Protein AF-0000000086141047 (afdb_homodimer)

Organism: NCBI:txid717836

Secondary structure (DSSP, 8-state):
---------EEEEEEEE--TT--B-HHHIIIIIHHHHHHHHGGGT--EEEEEEPPTT-TT-EEEEEEEEES-HHHHHHHHHTT-HHHHHGGGGTBSS--EEEEEEEEEE-/---------EEEEEEEE--TT--B-HHHIIIIIHHHHHHHHGGGT--EEEEEEPPTT-TT-EEEEEEEEES-HHHHHHHHHTT-HHHHGGGGGTBSS--EEEEEEEEEE-

pLDDT: mean 93.36, std 12.44, range [25.92, 98.75]

Structure (mmCIF, N/CA/C/O backbone):
data_AF-0000000086141047-model_v1
#
loop_
_entity.id
_entity.type
_entity.pdbx_description
1 polymer 'EthD domain-containing protein'
#
loop_
_atom_site.group_PDB
_atom_site.id
_atom_site.type_symbol
_atom_site.label_atom_id
_atom_site.label_alt_id
_atom_site.label_comp_id
_atom_site.label_asym_id
_atom_site.label_entity_id
_atom_site.label_seq_id
_atom_site.pdbx_PDB_ins_code
_atom_site.Cartn_x
_atom_site.Cartn_y
_atom_site.Cartn_z
_atom_site.occupancy
_atom_site.B_iso_or_equiv
_atom_site.auth_seq_id
_atom_site.auth_comp_id
_atom_site.auth_asym_id
_atom_site.auth_atom_id
_atom_site.pdbx_PDB_model_num
ATOM 1 N N . MET A 1 1 ? -26.109 6.75 10.07 1 26.41 1 MET A N 1
ATOM 2 C CA . MET A 1 1 ? -25.984 6.441 8.648 1 26.41 1 MET A CA 1
ATOM 3 C C . MET A 1 1 ? -24.531 6.156 8.273 1 26.41 1 MET A C 1
ATOM 5 O O . MET A 1 1 ? -23.625 6.82 8.766 1 26.41 1 MET A O 1
ATOM 9 N N . ALA A 1 2 ? -24.188 4.949 8.047 1 34.84 2 ALA A N 1
ATOM 10 C CA . ALA A 1 2 ? -22.781 4.625 7.809 1 34.84 2 ALA A CA 1
ATOM 11 C C . ALA A 1 2 ? -22.125 5.652 6.887 1 34.84 2 ALA A C 1
ATOM 13 O O . ALA A 1 2 ? -22.688 6.004 5.848 1 34.84 2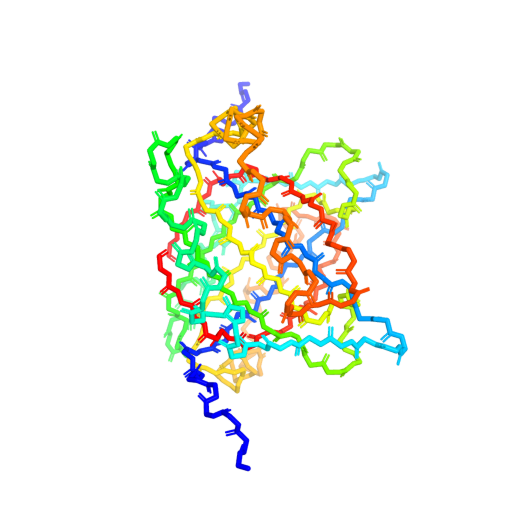 ALA A O 1
ATOM 14 N N . ALA A 1 3 ? -21.516 6.543 7.34 1 38.59 3 ALA A N 1
ATOM 15 C CA . ALA A 1 3 ? -20.891 7.492 6.426 1 38.59 3 ALA A CA 1
ATOM 16 C C . ALA A 1 3 ? -20.469 6.809 5.129 1 38.59 3 ALA A C 1
ATOM 18 O O . ALA A 1 3 ? -19.891 5.715 5.152 1 38.59 3 ALA A O 1
ATOM 19 N N . LYS A 1 4 ? -21.125 6.824 4.082 1 44.84 4 LYS A N 1
ATOM 20 C CA . LYS A 1 4 ? -20.984 6.188 2.773 1 44.84 4 LYS A CA 1
ATOM 21 C C . LYS A 1 4 ? -19.547 6.227 2.287 1 44.84 4 LYS A C 1
ATOM 23 O O . LYS A 1 4 ? -19.094 7.246 1.763 1 44.84 4 LYS A O 1
ATOM 28 N N . THR A 1 5 ? -18.703 5.684 3.109 1 54.56 5 THR A N 1
ATOM 29 C CA . THR A 1 5 ? -17.359 5.711 2.527 1 54.56 5 THR A CA 1
ATOM 30 C C . THR A 1 5 ? -17.344 5.02 1.168 1 54.56 5 THR A C 1
ATOM 32 O O . THR A 1 5 ? -17.953 3.963 0.998 1 54.56 5 THR A O 1
ATOM 35 N N . ASN A 1 6 ? -17.219 5.805 0.109 1 63.47 6 ASN A N 1
ATOM 36 C CA . ASN A 1 6 ? -17.188 5.367 -1.283 1 63.47 6 ASN A CA 1
ATOM 37 C C . ASN A 1 6 ? -16.156 4.262 -1.492 1 63.47 6 ASN A C 1
ATOM 39 O O . ASN A 1 6 ? -15.039 4.34 -0.974 1 63.47 6 ASN A O 1
ATOM 43 N N . ASN A 1 7 ? -16.594 3.064 -1.379 1 77.94 7 ASN A N 1
ATOM 44 C CA . ASN A 1 7 ? -15.773 1.93 -1.767 1 77.94 7 ASN A CA 1
ATOM 45 C C . ASN A 1 7 ? -15.32 2.035 -3.223 1 77.94 7 ASN A C 1
ATOM 47 O O . ASN A 1 7 ? -16.125 1.873 -4.137 1 77.94 7 ASN A O 1
ATOM 51 N N . LEU A 1 8 ? -14.055 2.412 -3.379 1 92.62 8 LEU A N 1
ATOM 52 C CA . LEU A 1 8 ? -13.5 2.621 -4.715 1 92.62 8 LEU A CA 1
ATOM 53 C C . LEU A 1 8 ? -12.789 1.367 -5.211 1 92.62 8 LEU A C 1
ATOM 55 O O . LEU A 1 8 ? -12.117 1.4 -6.242 1 92.62 8 LEU A O 1
ATOM 59 N N . GLY A 1 9 ? -12.945 0.281 -4.414 1 97.5 9 GLY A N 1
ATOM 60 C CA . GLY A 1 9 ? -12.273 -0.961 -4.762 1 97.5 9 GLY A CA 1
ATOM 61 C C . GLY A 1 9 ? -11.562 -1.601 -3.584 1 97.5 9 GLY A C 1
ATOM 62 O O . GLY A 1 9 ? -11.891 -1.328 -2.428 1 97.5 9 GLY A O 1
ATOM 63 N N . ALA A 1 10 ? -10.734 -2.564 -3.963 1 97.88 10 ALA A N 1
ATOM 64 C CA . ALA A 1 10 ? -9.977 -3.281 -2.943 1 97.88 10 ALA A CA 1
ATOM 65 C C . ALA A 1 10 ? -8.508 -3.408 -3.34 1 97.88 10 ALA A C 1
ATOM 67 O O . ALA A 1 10 ? -8.195 -3.65 -4.508 1 97.88 10 ALA A O 1
ATOM 68 N N . TYR A 1 11 ? -7.727 -3.156 -2.396 1 98.56 11 TYR A N 1
ATOM 69 C CA . TYR A 1 11 ? -6.328 -3.541 -2.553 1 98.56 11 TYR A CA 1
ATOM 70 C C . TYR A 1 11 ? -6.07 -4.922 -1.957 1 98.56 11 TYR A C 1
ATOM 72 O O . TYR A 1 11 ? -6.543 -5.227 -0.86 1 98.56 11 TYR A O 1
ATOM 80 N N . VAL A 1 12 ? -5.359 -5.699 -2.699 1 97.94 12 VAL A N 1
ATOM 81 C CA . VAL A 1 12 ? -4.758 -6.93 -2.191 1 97.94 12 VAL A CA 1
ATOM 82 C C . VAL A 1 12 ? -3.246 -6.758 -2.076 1 97.94 12 VAL A C 1
ATOM 84 O O . VAL A 1 12 ? -2.564 -6.5 -3.072 1 97.94 12 VAL A O 1
ATOM 87 N N . TYR A 1 13 ? -2.809 -6.887 -0.854 1 98.25 13 TYR A N 1
ATOM 88 C CA . TYR A 1 13 ? -1.375 -6.832 -0.592 1 98.25 13 TYR A CA 1
ATOM 89 C C . TYR A 1 13 ? -0.764 -8.227 -0.618 1 98.25 13 TYR A C 1
ATOM 91 O O . TYR A 1 13 ? -1.238 -9.133 0.072 1 98.25 13 TYR A O 1
ATOM 99 N N . VAL A 1 14 ? 0.224 -8.406 -1.481 1 97.94 14 VAL A N 1
ATOM 100 C CA . VAL A 1 14 ? 1.089 -9.578 -1.434 1 97.94 14 VAL A CA 1
ATOM 101 C C . VAL A 1 14 ? 2.467 -9.18 -0.906 1 97.94 14 VAL A C 1
ATOM 103 O O . VAL A 1 14 ? 3.264 -8.578 -1.625 1 97.94 14 VAL A O 1
ATOM 106 N N . SER A 1 15 ? 2.703 -9.617 0.372 1 97.94 15 SER A N 1
ATOM 107 C CA . SER A 1 15 ? 3.822 -9.055 1.117 1 97.94 15 SER A CA 1
ATOM 108 C C . SER A 1 15 ? 4.863 -10.117 1.447 1 97.94 15 SER A C 1
ATOM 110 O O . SER A 1 15 ? 4.527 -11.172 2.002 1 97.94 15 SER A O 1
ATOM 112 N N . TYR A 1 16 ? 6.102 -9.828 1.096 1 98.38 16 TYR A N 1
ATOM 113 C CA . TYR A 1 16 ? 7.207 -10.734 1.381 1 98.38 16 TYR A CA 1
ATOM 114 C C . TYR A 1 16 ? 8.039 -10.234 2.553 1 98.38 16 TYR A C 1
ATOM 116 O O . TYR A 1 16 ? 8.773 -9.25 2.426 1 98.38 16 TYR A O 1
ATOM 124 N N . PRO A 1 17 ? 7.973 -10.922 3.674 1 97.56 17 PRO A N 1
ATOM 125 C CA . PRO A 1 17 ? 8.742 -10.469 4.836 1 97.56 17 PRO A CA 1
ATOM 126 C C . PRO A 1 17 ? 10.25 -10.578 4.621 1 97.56 17 PRO A C 1
ATOM 128 O O . PRO A 1 17 ? 10.711 -11.422 3.85 1 97.56 17 PRO A O 1
ATOM 131 N N . ARG A 1 18 ? 10.93 -9.68 5.324 1 97.75 18 ARG A N 1
ATOM 132 C CA . ARG A 1 18 ? 12.391 -9.773 5.336 1 97.75 18 ARG A CA 1
ATOM 133 C C . ARG A 1 18 ? 12.859 -10.773 6.383 1 97.75 18 ARG A C 1
ATOM 135 O O . ARG A 1 18 ? 12.789 -10.508 7.586 1 97.75 18 ARG A O 1
ATOM 142 N N . THR A 1 19 ? 13.234 -11.914 5.938 1 96.75 19 THR A N 1
ATOM 143 C CA . THR A 1 19 ? 13.82 -12.906 6.828 1 96.75 19 THR A CA 1
ATOM 144 C C . THR A 1 19 ? 15.344 -12.859 6.762 1 96.75 19 THR A C 1
ATOM 146 O O . THR A 1 19 ? 15.914 -12.32 5.812 1 96.75 19 THR A O 1
ATOM 149 N N . PRO A 1 20 ? 16.031 -13.32 7.828 1 95.56 20 PRO A N 1
ATOM 150 C CA . PRO A 1 20 ? 17.484 -13.258 7.84 1 95.56 20 PRO A CA 1
ATOM 151 C C . PRO A 1 20 ? 18.125 -13.914 6.617 1 95.56 20 PRO A C 1
ATOM 153 O O . PRO A 1 20 ? 19.172 -13.461 6.137 1 95.56 20 PRO A O 1
ATOM 156 N N . ASP A 1 21 ? 17.5 -14.914 6.027 1 96.75 21 ASP A N 1
ATOM 157 C CA . ASP A 1 21 ? 18.078 -15.664 4.914 1 96.75 21 ASP A CA 1
ATOM 158 C C . ASP A 1 21 ? 17.297 -15.422 3.625 1 96.75 21 ASP A C 1
ATOM 160 O O . ASP A 1 21 ? 17.312 -16.25 2.717 1 96.75 21 ASP A O 1
ATOM 164 N N . ILE A 1 22 ? 16.719 -14.281 3.473 1 97.12 22 ILE A N 1
ATOM 165 C CA . ILE A 1 22 ? 15.812 -14.031 2.359 1 97.12 22 ILE A CA 1
ATOM 166 C C . ILE A 1 22 ? 16.578 -14.07 1.043 1 97.12 22 ILE A C 1
ATOM 168 O O . ILE A 1 22 ? 17.703 -13.547 0.957 1 97.12 22 ILE A O 1
ATOM 172 N N . GLU A 1 23 ? 16.062 -14.758 0.128 1 98.06 23 GLU A N 1
ATOM 173 C CA . GLU A 1 23 ? 16.391 -14.68 -1.292 1 98.06 23 GLU A CA 1
ATOM 174 C C . GLU A 1 23 ? 15.195 -14.203 -2.109 1 98.06 23 GLU A C 1
ATOM 176 O O . GLU A 1 23 ? 14.102 -14.773 -2.01 1 98.06 23 GLU A O 1
ATOM 181 N N . PHE A 1 24 ? 15.445 -13.156 -2.873 1 98.38 24 PHE A N 1
ATOM 182 C CA . PHE A 1 24 ? 14.383 -12.594 -3.709 1 98.38 24 PHE A CA 1
ATOM 183 C C . PHE A 1 24 ? 14.961 -12.039 -5.008 1 98.38 24 PHE A C 1
ATOM 185 O O . PHE A 1 24 ? 15.773 -11.109 -4.984 1 98.38 24 PHE A O 1
ATOM 192 N N . ASP A 1 25 ? 14.562 -12.555 -6.105 1 98.25 25 ASP A N 1
ATOM 193 C CA . ASP A 1 25 ? 14.992 -12.094 -7.422 1 98.25 25 ASP A CA 1
ATOM 194 C C . ASP A 1 25 ? 14 -11.078 -7.992 1 98.25 25 ASP A C 1
ATOM 196 O O . ASP A 1 25 ? 13.094 -11.453 -8.742 1 98.25 25 ASP A O 1
ATOM 200 N N . SER A 1 26 ? 14.25 -9.844 -7.684 1 96.69 26 SER A N 1
ATOM 201 C CA . SER A 1 26 ? 13.328 -8.773 -8.055 1 96.69 26 SER A CA 1
ATOM 202 C C . SER A 1 26 ? 13.195 -8.648 -9.562 1 96.69 26 SER A C 1
ATOM 204 O O . SER A 1 26 ? 12.109 -8.375 -10.078 1 96.69 26 SER A O 1
ATOM 206 N N . ALA A 1 27 ? 14.312 -8.797 -10.25 1 96.06 27 ALA A N 1
ATOM 207 C CA . ALA A 1 27 ? 14.273 -8.688 -11.711 1 96.06 27 ALA A CA 1
ATOM 208 C C . ALA A 1 27 ? 13.359 -9.766 -12.305 1 96.06 27 ALA A C 1
ATOM 210 O O . ALA A 1 27 ? 12.516 -9.469 -13.148 1 96.06 27 ALA A O 1
ATOM 211 N N . TYR A 1 28 ? 13.547 -11.016 -11.836 1 98.25 28 TYR A N 1
ATOM 212 C CA . TYR A 1 28 ? 12.672 -12.094 -12.305 1 98.25 28 TYR A CA 1
ATOM 213 C C . TYR A 1 28 ? 11.219 -11.812 -11.945 1 98.25 28 TYR A C 1
ATOM 215 O O . TYR A 1 28 ? 10.328 -11.984 -12.773 1 98.25 28 TYR A O 1
ATOM 223 N N . TYR A 1 29 ? 11.047 -11.414 -10.688 1 98.19 29 TYR A N 1
ATOM 224 C CA . TYR A 1 29 ? 9.695 -11.148 -10.203 1 98.19 29 TYR A CA 1
ATOM 225 C C . TYR A 1 29 ? 8.984 -10.141 -11.094 1 98.19 29 TYR A C 1
ATOM 227 O O . TYR A 1 29 ? 7.867 -10.375 -11.547 1 98.19 29 TYR A O 1
ATOM 235 N N . LEU A 1 30 ? 9.594 -9.055 -11.438 1 96.38 30 LEU A N 1
ATOM 236 C CA . LEU A 1 30 ? 9.008 -7.945 -12.18 1 96.38 30 LEU A CA 1
ATOM 237 C C . LEU A 1 30 ? 8.812 -8.312 -13.648 1 96.38 30 LEU A C 1
ATOM 239 O O . LEU A 1 30 ? 7.773 -8.008 -14.234 1 96.38 30 LEU A O 1
ATOM 243 N N . ASN A 1 31 ? 9.766 -8.961 -14.195 1 95.19 31 ASN A N 1
ATOM 244 C CA . ASN A 1 31 ? 9.781 -9.117 -15.648 1 95.19 31 ASN A CA 1
ATOM 245 C C . ASN A 1 31 ? 9.117 -10.422 -16.078 1 95.19 31 ASN A C 1
ATOM 247 O O . ASN A 1 31 ? 8.672 -10.547 -17.219 1 95.19 31 ASN A O 1
ATOM 251 N N . LYS A 1 32 ? 9.078 -11.398 -15.195 1 97.69 32 LYS A N 1
ATOM 25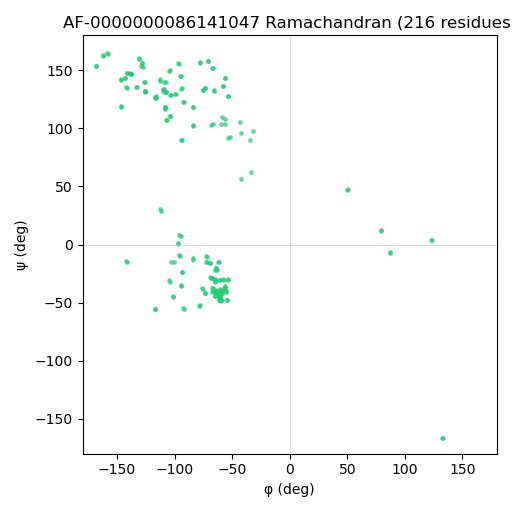2 C CA . LYS A 1 32 ? 8.523 -12.695 -15.555 1 97.69 32 LYS A CA 1
ATOM 253 C C . LYS A 1 32 ? 7.285 -13.016 -14.727 1 97.69 32 LYS A C 1
ATOM 255 O O . LYS A 1 32 ? 6.203 -13.242 -15.273 1 97.69 32 LYS A O 1
ATOM 260 N N . HIS A 1 33 ? 7.406 -12.992 -13.398 1 98.12 33 HIS A N 1
ATOM 261 C CA . HIS A 1 33 ? 6.305 -13.422 -12.547 1 98.12 33 HIS A CA 1
ATOM 262 C C . HIS A 1 33 ? 5.074 -12.539 -12.758 1 98.12 33 HIS A C 1
ATOM 264 O O . HIS A 1 33 ? 3.957 -13.047 -12.883 1 98.12 33 HIS A O 1
ATOM 270 N N . LEU A 1 34 ? 5.281 -11.242 -12.805 1 97.38 34 LEU A N 1
ATOM 271 C CA . LEU A 1 34 ? 4.137 -10.344 -12.93 1 97.38 34 LEU A CA 1
ATOM 272 C C . LEU A 1 34 ? 3.486 -10.484 -14.305 1 97.38 34 LEU A C 1
ATOM 274 O O . LEU A 1 34 ? 2.293 -10.227 -14.461 1 97.38 34 LEU A O 1
ATOM 278 N N . ALA A 1 35 ? 4.25 -10.852 -15.305 1 97.25 35 ALA A N 1
ATOM 279 C CA . ALA A 1 35 ? 3.652 -11.164 -16.609 1 97.25 35 ALA A CA 1
ATOM 280 C C . ALA A 1 35 ? 2.73 -12.375 -16.5 1 97.25 35 ALA A C 1
ATOM 282 O O . ALA A 1 35 ? 1.675 -12.414 -17.141 1 97.25 35 ALA A O 1
ATOM 283 N N . ILE A 1 36 ? 3.104 -13.422 -15.758 1 97.5 36 ILE A N 1
ATOM 284 C CA . ILE A 1 36 ? 2.264 -14.586 -15.508 1 97.5 36 ILE A CA 1
ATOM 285 C C . ILE A 1 36 ? 0.988 -14.156 -14.789 1 97.5 36 ILE A C 1
ATOM 287 O O . ILE A 1 36 ? -0.112 -14.57 -15.156 1 97.5 36 ILE A O 1
ATOM 291 N N . VAL A 1 37 ? 1.09 -13.289 -13.75 1 97.12 37 VAL A N 1
ATOM 292 C CA . VAL A 1 37 ? -0.042 -12.773 -12.992 1 97.12 37 VAL A CA 1
ATOM 293 C C . VAL A 1 37 ? -0.997 -12.031 -13.93 1 97.12 37 VAL A C 1
ATOM 295 O O . VAL A 1 37 ? -2.201 -12.305 -13.938 1 97.12 37 VAL A O 1
ATOM 298 N N . ASP A 1 38 ? -0.461 -11.164 -14.758 1 96.06 38 ASP A N 1
ATOM 299 C CA . ASP A 1 38 ? -1.252 -10.391 -15.711 1 96.06 38 ASP A CA 1
ATOM 300 C C . ASP A 1 38 ? -1.988 -11.312 -16.688 1 96.06 38 ASP A C 1
ATOM 302 O O . ASP A 1 38 ? -3.189 -11.156 -16.906 1 96.06 38 ASP A O 1
ATOM 306 N N . LYS A 1 39 ? -1.268 -12.234 -17.203 1 95.62 39 LYS A N 1
ATOM 307 C CA . LYS A 1 39 ? -1.807 -13.164 -18.188 1 95.62 39 LYS A CA 1
ATOM 308 C C . LYS A 1 39 ? -3.031 -13.898 -17.656 1 95.62 39 LYS A C 1
ATOM 310 O O . LYS A 1 39 ? -4.008 -14.102 -18.375 1 95.62 39 LYS A O 1
ATOM 315 N N . HIS A 1 40 ? -3.041 -14.234 -16.406 1 96.56 40 HIS A N 1
ATOM 316 C CA . HIS A 1 40 ? -4.062 -15.141 -15.891 1 96.56 40 HIS A CA 1
ATOM 317 C C . HIS A 1 40 ? -5.125 -14.375 -15.109 1 96.56 40 HIS A C 1
ATOM 319 O O . HIS A 1 40 ? -6.305 -14.734 -15.141 1 96.56 40 HIS A O 1
ATOM 325 N N . TRP A 1 41 ? -4.781 -13.281 -14.438 1 97.06 41 TRP A N 1
ATOM 326 C CA .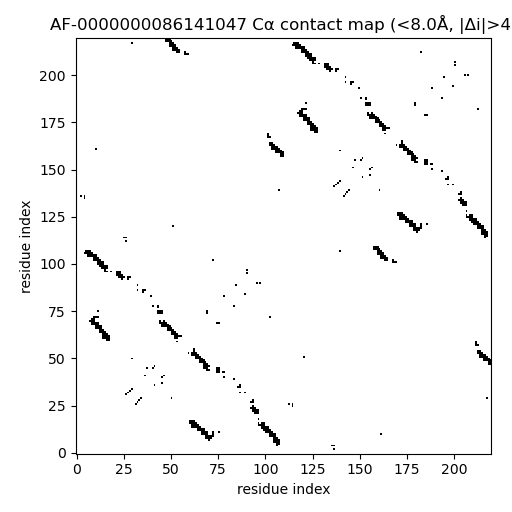 TRP A 1 41 ? -5.707 -12.719 -13.461 1 97.06 41 TRP A CA 1
ATOM 327 C C . TRP A 1 41 ? -6.449 -11.523 -14.039 1 97.06 41 TRP A C 1
ATOM 329 O O . TRP A 1 41 ? -7.453 -11.078 -13.477 1 97.06 41 TRP A O 1
ATOM 339 N N . LYS A 1 42 ? -6.023 -10.953 -15.133 1 96.69 42 LYS A N 1
ATOM 340 C CA . LYS A 1 42 ? -6.789 -9.891 -15.781 1 96.69 42 LYS A CA 1
ATOM 341 C C . LYS A 1 42 ? -8.203 -10.359 -16.109 1 96.69 42 LYS A C 1
ATOM 343 O O . LYS A 1 42 ? -9.156 -9.586 -16 1 96.69 42 LYS A O 1
ATOM 348 N N . ALA A 1 43 ? -8.328 -11.594 -16.516 1 96 43 ALA A N 1
ATOM 349 C CA . ALA A 1 43 ? -9.633 -12.141 -16.859 1 96 43 ALA A CA 1
ATOM 350 C C . ALA A 1 43 ? -10.562 -12.18 -15.656 1 96 43 ALA A C 1
ATOM 352 O O . ALA A 1 43 ? -11.781 -12.25 -15.797 1 96 43 ALA A O 1
ATOM 353 N N . PHE A 1 44 ? -10.008 -12.172 -14.492 1 97.44 44 PHE A N 1
ATOM 354 C CA . PHE A 1 44 ? -10.805 -12.227 -13.273 1 97.44 44 PHE A CA 1
ATOM 355 C C . PHE A 1 44 ? -11.031 -10.82 -12.719 1 97.44 44 PHE A C 1
ATOM 357 O O . PHE A 1 44 ? -11.734 -10.648 -11.719 1 97.44 44 PHE A O 1
ATOM 364 N N . GLY A 1 45 ? -10.328 -9.797 -13.312 1 97.5 45 GLY A N 1
ATOM 365 C CA . GLY A 1 45 ? -10.664 -8.438 -12.922 1 97.5 45 GLY A CA 1
ATOM 366 C C . GLY A 1 45 ? -9.477 -7.664 -12.383 1 97.5 45 GLY A C 1
ATOM 367 O O . GLY A 1 45 ? -9.641 -6.559 -11.859 1 97.5 45 GLY A O 1
ATOM 368 N N . LEU A 1 46 ? -8.297 -8.234 -12.391 1 98.06 46 LEU A N 1
ATOM 369 C CA . LEU A 1 46 ? -7.129 -7.461 -11.977 1 98.06 46 LEU A CA 1
ATOM 370 C C . LEU A 1 46 ? -7.043 -6.156 -12.766 1 98.06 46 LEU A C 1
ATOM 372 O O . LEU A 1 46 ? -7.035 -6.168 -14 1 98.06 46 LEU A O 1
ATOM 376 N N . LYS A 1 47 ? -6.914 -5.047 -12.062 1 97.81 47 LYS A N 1
ATOM 377 C CA . LYS A 1 47 ? -6.922 -3.746 -12.719 1 97.81 47 LYS A CA 1
ATOM 378 C C . LYS A 1 47 ? -5.508 -3.191 -12.859 1 97.81 47 LYS A C 1
ATOM 380 O O . LYS A 1 47 ? -5.172 -2.59 -13.883 1 97.81 47 LYS A O 1
ATOM 385 N N . SER A 1 48 ? -4.742 -3.297 -11.812 1 97.69 48 SER A N 1
ATOM 386 C CA . SER A 1 48 ? -3.369 -2.797 -11.805 1 97.69 48 SER A CA 1
ATOM 387 C C . SER A 1 48 ? -2.566 -3.406 -10.664 1 97.69 48 SER A C 1
ATOM 389 O O . SER A 1 48 ? -3.133 -4.043 -9.766 1 97.69 48 SER A O 1
ATOM 391 N N . TRP A 1 49 ? -1.304 -3.309 -10.773 1 98 49 TRP A N 1
ATOM 392 C CA . TRP A 1 49 ? -0.415 -3.701 -9.68 1 98 49 TRP A CA 1
ATOM 393 C C . TRP A 1 49 ? 0.761 -2.736 -9.562 1 98 49 TRP A C 1
ATOM 395 O O . TRP A 1 49 ? 1.162 -2.115 -10.555 1 98 49 TRP A O 1
ATOM 405 N N . THR A 1 50 ? 1.254 -2.506 -8.367 1 98.25 50 THR A N 1
ATOM 406 C CA . THR A 1 50 ? 2.492 -1.804 -8.055 1 98.25 50 THR A CA 1
ATOM 407 C C . THR A 1 50 ? 3.395 -2.668 -7.176 1 98.25 50 THR A C 1
ATOM 409 O O . THR A 1 50 ? 2.928 -3.283 -6.215 1 98.25 50 THR A O 1
ATOM 412 N N . VAL A 1 51 ? 4.664 -2.773 -7.527 1 98.38 51 VAL A N 1
ATOM 413 C CA . VAL A 1 51 ? 5.648 -3.482 -6.719 1 98.38 51 VAL A CA 1
ATOM 414 C C . VAL A 1 51 ? 6.586 -2.482 -6.047 1 98.38 51 VAL A C 1
ATOM 416 O O . VAL A 1 51 ? 7.137 -1.598 -6.707 1 98.38 51 VAL A O 1
ATOM 419 N N . VAL A 1 52 ? 6.738 -2.707 -4.781 1 98.19 52 VAL A N 1
ATOM 420 C CA . VAL A 1 52 ? 7.617 -1.815 -4.035 1 98.19 52 VAL A CA 1
ATOM 421 C C . VAL A 1 52 ? 8.641 -2.635 -3.252 1 98.19 52 VAL A C 1
ATOM 423 O O . VAL A 1 52 ? 8.414 -3.814 -2.971 1 98.19 52 VAL A O 1
ATOM 426 N N . GLU A 1 53 ? 9.75 -2.014 -2.945 1 97.75 53 GLU A N 1
ATOM 427 C CA . GLU A 1 53 ? 10.812 -2.602 -2.135 1 97.75 53 GLU A CA 1
ATOM 428 C C . GLU A 1 53 ? 11.156 -1.704 -0.949 1 97.75 53 GLU A C 1
ATOM 430 O O . GLU A 1 53 ? 11.344 -0.497 -1.112 1 97.75 53 GLU A O 1
ATOM 435 N N . PHE A 1 54 ? 11.211 -2.342 0.217 1 97.56 54 PHE A N 1
ATOM 436 C CA . PHE A 1 54 ? 11.547 -1.632 1.447 1 97.56 54 PHE A CA 1
ATOM 437 C C . PHE A 1 54 ? 13.039 -1.734 1.745 1 97.56 54 PHE A C 1
ATOM 439 O O . PHE A 1 54 ? 13.656 -2.766 1.482 1 97.56 54 PHE A O 1
ATOM 446 N N . PRO A 1 55 ? 13.602 -0.667 2.301 1 95.38 55 PRO A N 1
ATOM 447 C CA . PRO A 1 55 ? 15.016 -0.743 2.664 1 95.38 55 PRO A CA 1
ATOM 448 C C . PRO A 1 55 ? 15.273 -1.655 3.861 1 95.38 55 PRO A C 1
ATOM 450 O O . PRO A 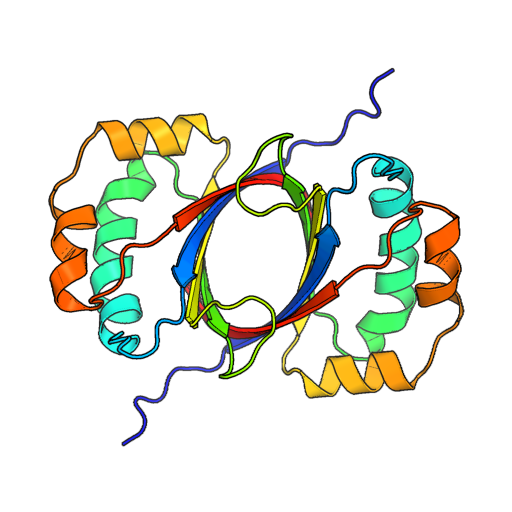1 55 ? 14.352 -1.945 4.629 1 95.38 55 PRO A O 1
ATOM 453 N N . GLU A 1 56 ? 16.5 -2.094 3.914 1 93.5 56 GLU A N 1
ATOM 454 C CA . GLU A 1 56 ? 16.875 -2.887 5.082 1 93.5 56 GLU A CA 1
ATOM 455 C C . GLU A 1 56 ? 16.656 -2.104 6.375 1 93.5 56 GLU A C 1
ATOM 457 O O . GLU A 1 56 ? 16.984 -0.918 6.449 1 93.5 56 GLU A O 1
ATOM 462 N N . GLY A 1 57 ? 16.094 -2.746 7.395 1 90.56 57 GLY A N 1
ATOM 463 C CA . GLY A 1 57 ? 15.906 -2.107 8.688 1 90.56 57 GLY A CA 1
ATOM 464 C C . GLY A 1 57 ? 14.602 -1.336 8.781 1 90.56 57 GLY A C 1
ATOM 465 O O . GLY A 1 57 ? 14.273 -0.792 9.844 1 90.56 57 GLY A O 1
ATOM 466 N N . ASP A 1 58 ? 13.914 -1.226 7.691 1 91 58 ASP A N 1
ATOM 467 C CA . ASP A 1 58 ? 12.625 -0.554 7.719 1 91 58 ASP A CA 1
ATOM 468 C C . ASP A 1 58 ? 11.688 -1.204 8.734 1 91 58 ASP A C 1
ATOM 470 O O . ASP A 1 58 ? 11.672 -2.428 8.883 1 91 58 ASP A O 1
ATOM 474 N N . PRO A 1 59 ? 10.883 -0.341 9.398 1 90.75 59 PRO A N 1
ATOM 475 C CA . PRO A 1 59 ? 10.055 -0.859 10.484 1 90.75 59 PRO A CA 1
ATOM 476 C C . PRO A 1 59 ? 8.938 -1.775 9.992 1 90.75 59 PRO A C 1
ATOM 478 O O . PRO A 1 59 ? 8.312 -2.479 10.789 1 90.75 59 PRO A O 1
ATOM 481 N N . SER A 1 60 ? 8.617 -1.766 8.766 1 91.25 60 SER A N 1
ATOM 482 C CA . SER A 1 60 ? 7.555 -2.615 8.242 1 91.25 60 SER A CA 1
ATOM 483 C C . SER A 1 60 ? 7.91 -4.09 8.367 1 91.25 60 SER A C 1
ATOM 485 O O . SER A 1 60 ? 7.027 -4.953 8.367 1 91.25 60 SER A O 1
ATOM 487 N N . GLY A 1 61 ? 9.219 -4.387 8.305 1 94.56 61 GLY A N 1
ATOM 488 C CA . GLY A 1 61 ? 9.68 -5.766 8.32 1 94.56 61 GLY A CA 1
ATOM 489 C C . GLY A 1 61 ? 9.555 -6.457 6.977 1 94.56 61 GLY A C 1
ATOM 490 O O . GLY A 1 61 ? 9.719 -7.676 6.883 1 94.56 61 GLY A O 1
ATOM 491 N N . LEU A 1 62 ? 9.305 -5.695 5.996 1 97.31 62 LEU A N 1
ATOM 492 C CA . LEU A 1 62 ? 9.062 -6.266 4.676 1 97.31 62 LEU A CA 1
ATOM 493 C C . LEU A 1 62 ? 10.266 -6.066 3.766 1 97.31 62 LEU A C 1
ATOM 495 O O . LEU A 1 62 ? 11.07 -5.152 3.982 1 97.31 62 LEU A O 1
ATOM 499 N N . HIS A 1 63 ? 10.508 -6.949 2.852 1 98.06 63 HIS A N 1
ATOM 500 C CA . HIS A 1 63 ? 11.438 -6.777 1.747 1 98.06 63 HIS A CA 1
ATOM 501 C C . HIS A 1 63 ? 10.742 -6.211 0.516 1 98.06 63 HIS A C 1
ATOM 503 O O . HIS A 1 63 ? 11.125 -5.148 0.013 1 98.06 63 HIS A O 1
ATOM 509 N N . THR A 1 64 ? 9.734 -6.84 0.073 1 98.12 64 THR A N 1
ATOM 510 C CA . THR A 1 64 ? 9 -6.523 -1.146 1 98.12 64 THR A CA 1
ATOM 511 C C . THR A 1 64 ? 7.492 -6.641 -0.917 1 98.12 64 THR A C 1
ATOM 513 O O . THR A 1 64 ? 7.043 -7.477 -0.131 1 98.12 64 THR A O 1
ATOM 516 N N . GLN A 1 65 ? 6.766 -5.812 -1.585 1 98.44 65 GLN A N 1
ATOM 517 C CA . GLN A 1 65 ? 5.309 -5.898 -1.57 1 98.44 65 GLN A CA 1
ATOM 518 C C . GLN A 1 65 ? 4.727 -5.598 -2.949 1 98.44 65 GLN A C 1
ATOM 520 O O . GLN A 1 65 ? 5.172 -4.672 -3.627 1 98.44 65 GLN A O 1
ATOM 525 N N . ALA A 1 66 ? 3.822 -6.391 -3.342 1 98.62 66 ALA A N 1
ATOM 526 C CA . ALA A 1 66 ? 2.971 -6.07 -4.484 1 98.62 66 ALA A CA 1
ATOM 527 C C . ALA A 1 66 ? 1.584 -5.625 -4.027 1 98.62 66 ALA A C 1
ATOM 529 O O . ALA A 1 66 ? 0.954 -6.289 -3.201 1 98.62 66 ALA A O 1
ATOM 530 N N . ILE A 1 67 ? 1.153 -4.531 -4.512 1 98.69 67 ILE A N 1
ATOM 531 C CA . ILE A 1 67 ? -0.184 -4.008 -4.254 1 98.69 67 ILE A CA 1
ATOM 532 C C . ILE A 1 67 ? -1.04 -4.137 -5.512 1 98.69 67 ILE A C 1
ATOM 534 O O . ILE A 1 67 ? -0.742 -3.521 -6.539 1 98.69 67 ILE A O 1
ATOM 538 N N . LEU A 1 68 ? -2.078 -4.922 -5.406 1 98.56 68 LEU A N 1
ATOM 539 C CA . LEU A 1 68 ? -2.955 -5.199 -6.539 1 98.56 68 LEU A CA 1
ATOM 540 C C . LEU A 1 68 ? -4.312 -4.531 -6.352 1 98.56 68 LEU A C 1
ATOM 542 O O . LEU A 1 68 ? -4.934 -4.664 -5.293 1 98.56 68 LEU A O 1
ATOM 546 N N . LEU A 1 69 ? -4.801 -3.891 -7.367 1 98.44 69 LEU A N 1
ATOM 547 C CA . LEU A 1 69 ? -6.102 -3.2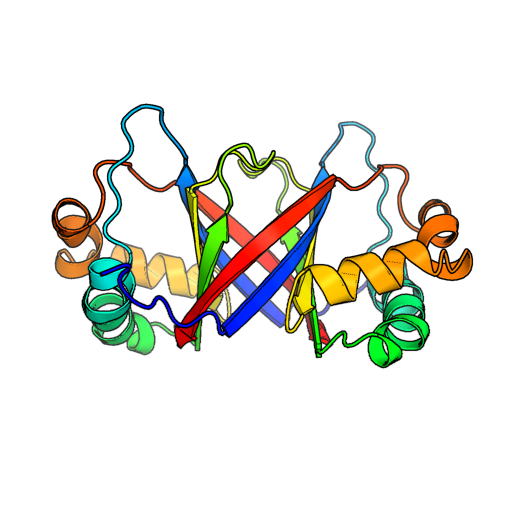3 -7.328 1 98.44 69 LEU A CA 1
ATOM 548 C C . LEU A 1 69 ? -7.168 -4.098 -7.984 1 98.44 69 LEU A C 1
ATOM 550 O O . LEU A 1 69 ? -6.988 -4.566 -9.109 1 98.44 69 LEU A O 1
ATOM 554 N N . TRP A 1 70 ? -8.242 -4.285 -7.285 1 98.25 70 TRP A N 1
ATOM 555 C CA . TRP A 1 70 ? -9.438 -5.012 -7.711 1 98.25 70 TRP A CA 1
ATOM 556 C C . TRP A 1 70 ? -10.695 -4.191 -7.441 1 98.25 70 TRP A C 1
ATOM 558 O O . TRP A 1 70 ? -10.672 -3.25 -6.648 1 98.25 70 TRP A O 1
ATOM 568 N N . ASP A 1 71 ? -11.805 -4.551 -8.164 1 97.25 71 ASP A N 1
ATOM 569 C CA . ASP A 1 71 ? -13.078 -3.924 -7.809 1 97.25 71 ASP A CA 1
ATOM 570 C C . ASP A 1 71 ? -13.531 -4.359 -6.418 1 97.25 71 ASP A C 1
ATOM 572 O O . ASP A 1 71 ? -14.18 -3.59 -5.703 1 97.25 71 ASP A O 1
ATOM 576 N N . ASN A 1 72 ? -13.297 -5.57 -6.109 1 95.56 72 ASN A N 1
ATOM 577 C CA . ASN A 1 72 ? -13.633 -6.156 -4.816 1 95.56 72 ASN A CA 1
ATOM 578 C C . ASN A 1 72 ? -12.797 -7.395 -4.52 1 95.56 72 ASN A C 1
ATOM 580 O O . ASN A 1 72 ? -12.148 -7.938 -5.414 1 95.56 72 ASN A O 1
ATOM 584 N N . VAL A 1 73 ? -12.82 -7.77 -3.256 1 94 73 VAL A N 1
ATOM 585 C CA . VAL A 1 73 ? -11.992 -8.883 -2.795 1 94 73 VAL A CA 1
ATOM 586 C C . VAL A 1 73 ? -12.5 -10.188 -3.408 1 94 73 VAL A C 1
ATOM 588 O O . VAL A 1 73 ? -11.719 -11.109 -3.646 1 94 73 VAL A O 1
ATOM 591 N N . GLU A 1 74 ? -13.758 -10.305 -3.717 1 95.62 74 GLU A N 1
ATOM 592 C CA . GLU A 1 74 ? -14.336 -11.516 -4.285 1 95.62 74 GLU A CA 1
ATOM 593 C C . GLU A 1 74 ? -13.695 -11.867 -5.621 1 95.62 74 GLU A C 1
ATOM 595 O O . GLU A 1 74 ? -13.531 -13.039 -5.953 1 95.62 74 GLU A O 1
ATOM 600 N N . GLN A 1 75 ? -13.398 -10.883 -6.418 1 96.38 75 GLN A N 1
ATOM 601 C CA . GLN A 1 75 ? -12.727 -11.117 -7.691 1 96.38 75 GLN A CA 1
ATOM 602 C C . GLN A 1 75 ? -11.375 -11.797 -7.477 1 96.38 75 GLN A C 1
ATOM 604 O O . GLN A 1 75 ? -11.016 -12.727 -8.203 1 96.38 75 GLN A O 1
ATOM 609 N N . PHE A 1 76 ? -10.68 -11.328 -6.496 1 95.62 76 PHE A N 1
ATOM 610 C CA . PHE A 1 76 ? -9.406 -11.945 -6.168 1 95.62 76 PHE A CA 1
ATOM 611 C C . PHE A 1 76 ? -9.602 -13.383 -5.688 1 95.62 76 PHE A C 1
ATOM 613 O O . PHE A 1 76 ? -8.852 -14.281 -6.074 1 95.62 76 PHE A O 1
ATOM 620 N N . GLU A 1 77 ? -10.523 -13.57 -4.891 1 95.31 77 GLU A N 1
ATOM 621 C CA . GLU A 1 77 ? -10.812 -14.906 -4.391 1 95.31 77 GLU A CA 1
ATOM 622 C C . GLU A 1 77 ? -11.133 -15.867 -5.535 1 95.31 77 GLU A C 1
ATOM 624 O O . GLU A 1 77 ? -10.695 -17.016 -5.523 1 95.31 77 GLU A O 1
ATOM 629 N N . ARG A 1 78 ? -11.852 -15.438 -6.508 1 96.44 78 ARG A N 1
ATOM 630 C CA . ARG A 1 78 ? -12.156 -16.266 -7.676 1 96.44 78 ARG A CA 1
ATOM 631 C C . ARG A 1 78 ? -10.883 -16.594 -8.453 1 96.44 78 ARG A C 1
ATOM 633 O O . ARG A 1 78 ? -10.734 -17.719 -8.945 1 96.44 78 ARG A O 1
ATOM 640 N N . ALA A 1 79 ? -10.039 -15.586 -8.555 1 95.44 79 ALA A N 1
ATOM 641 C CA . ALA A 1 79 ? -8.758 -15.828 -9.227 1 95.44 79 ALA A CA 1
ATOM 642 C C . ALA A 1 79 ? -7.949 -16.891 -8.492 1 95.44 79 ALA A C 1
ATOM 644 O O . ALA A 1 79 ? -7.383 -17.781 -9.117 1 95.44 79 ALA A O 1
ATOM 645 N N . MET A 1 80 ? -7.934 -16.797 -7.207 1 93.81 80 MET A N 1
ATOM 646 C CA . MET A 1 80 ? -7.207 -17.766 -6.395 1 93.81 80 MET A CA 1
ATOM 647 C C . MET A 1 80 ? -7.844 -19.141 -6.492 1 93.81 80 MET A C 1
ATOM 649 O O . MET A 1 80 ? -7.145 -20.156 -6.574 1 93.81 80 MET A O 1
ATOM 653 N N . GLU A 1 81 ? -9.078 -19.203 -6.492 1 94 81 GLU A N 1
ATOM 654 C CA . GLU A 1 81 ? -9.805 -20.469 -6.566 1 94 81 GLU A CA 1
ATOM 655 C C . GLU A 1 81 ? -9.562 -21.172 -7.898 1 94 81 GLU A C 1
ATOM 657 O O . GLU A 1 81 ? -9.609 -22.406 -7.973 1 94 81 GLU A O 1
ATOM 662 N N . ALA A 1 82 ? -9.383 -20.375 -8.875 1 92.81 82 ALA A N 1
ATOM 663 C CA . ALA A 1 82 ? -9.102 -20.953 -10.188 1 92.81 82 ALA A CA 1
ATOM 664 C C . ALA A 1 82 ? -7.805 -21.766 -10.164 1 92.81 82 ALA A C 1
ATOM 666 O O . ALA A 1 82 ? -7.555 -22.578 -11.055 1 92.81 82 ALA A O 1
ATOM 667 N N . ASN A 1 83 ? -6.98 -21.594 -9.125 1 86.19 83 ASN A N 1
ATOM 668 C CA . ASN A 1 83 ? -5.812 -22.406 -8.805 1 86.19 83 ASN A CA 1
ATOM 669 C C . ASN A 1 83 ? -4.91 -22.578 -10.023 1 86.19 83 ASN A C 1
ATOM 671 O O . ASN A 1 83 ? -4.543 -23.703 -10.375 1 86.19 83 ASN A O 1
ATOM 675 N N . ILE A 1 84 ? -4.695 -21.484 -10.625 1 88.25 84 ILE A N 1
ATOM 676 C CA . ILE A 1 84 ? -3.77 -21.516 -11.75 1 88.25 84 ILE A CA 1
ATOM 677 C C . ILE A 1 84 ? -2.361 -21.828 -11.258 1 88.25 84 ILE A C 1
ATOM 679 O O . ILE A 1 84 ? -1.693 -20.984 -10.672 1 88.25 84 ILE A O 1
ATOM 683 N N . PRO A 1 85 ? -1.88 -23.047 -11.445 1 92.12 85 PRO A N 1
ATOM 684 C CA . PRO A 1 85 ? -0.627 -23.531 -10.852 1 92.12 85 PRO A CA 1
ATOM 685 C C . PRO A 1 85 ? 0.574 -22.672 -11.25 1 92.12 85 PRO A C 1
ATOM 687 O O . PRO A 1 85 ? 1.492 -22.484 -10.453 1 92.12 85 PRO A O 1
ATOM 690 N N . GLU A 1 86 ? 0.476 -22.078 -12.445 1 95 86 GLU A N 1
ATOM 691 C CA . GLU A 1 86 ? 1.611 -21.312 -12.945 1 95 86 GLU A CA 1
ATOM 692 C C . GLU A 1 86 ? 1.936 -20.141 -12.031 1 95 86 GLU A C 1
ATOM 694 O O . GLU A 1 86 ? 3.104 -19.781 -11.852 1 95 86 GLU A O 1
ATOM 699 N N . VAL A 1 87 ? 0.924 -19.578 -11.359 1 95.31 87 VAL A N 1
ATOM 700 C CA . VAL A 1 87 ? 1.124 -18.391 -10.547 1 95.31 87 VAL A CA 1
ATOM 701 C C . VAL A 1 87 ? 1.776 -18.766 -9.219 1 95.31 87 VAL A C 1
ATOM 703 O O . VAL A 1 87 ? 2.842 -18.25 -8.875 1 95.31 87 VAL A O 1
ATOM 706 N N . MET A 1 88 ? 1.271 -19.672 -8.508 1 92.88 88 MET A N 1
ATOM 707 C CA . MET A 1 88 ? 1.752 -20.031 -7.176 1 92.88 88 MET A CA 1
ATOM 708 C C . MET A 1 88 ? 3.045 -20.828 -7.262 1 92.88 88 MET A C 1
ATOM 710 O O . MET A 1 88 ? 3.945 -20.656 -6.441 1 92.88 88 MET A O 1
ATOM 714 N N . GLU A 1 89 ? 3.162 -21.719 -8.258 1 95.44 89 GLU A N 1
ATOM 715 C CA . GLU A 1 89 ? 4.34 -22.578 -8.383 1 95.44 89 GLU A CA 1
ATOM 716 C C . GLU A 1 89 ? 5.555 -21.781 -8.852 1 95.44 89 GLU A C 1
ATOM 718 O O . GLU A 1 89 ? 6.688 -22.25 -8.75 1 95.44 89 GLU A O 1
ATOM 723 N N . ASP A 1 90 ? 5.234 -20.641 -9.328 1 98 90 ASP A N 1
ATOM 724 C CA . ASP A 1 90 ? 6.324 -19.797 -9.828 1 98 90 ASP A CA 1
ATOM 725 C C . ASP A 1 90 ? 7.16 -19.234 -8.68 1 98 90 ASP A C 1
ATOM 727 O O . ASP A 1 90 ? 8.25 -18.719 -8.891 1 98 90 ASP A O 1
ATOM 731 N N . LEU A 1 91 ? 6.727 -19.359 -7.398 1 98 91 LEU A N 1
ATOM 732 C CA . LEU A 1 91 ? 7.391 -18.797 -6.227 1 98 91 LEU A CA 1
ATOM 733 C C . LEU A 1 91 ? 8.844 -19.266 -6.148 1 98 91 LEU A C 1
ATOM 735 O O . LEU A 1 91 ? 9.742 -18.469 -5.871 1 98 91 LEU A O 1
ATOM 739 N N . LYS A 1 92 ? 9.109 -20.484 -6.438 1 98.19 92 LYS A N 1
ATOM 740 C CA . LYS A 1 92 ? 10.43 -21.094 -6.289 1 98.19 92 LYS A CA 1
ATOM 741 C C . LYS A 1 92 ? 11.445 -20.422 -7.219 1 98.19 92 LYS A C 1
ATOM 743 O O . LYS A 1 92 ? 12.648 -20.562 -7.023 1 98.19 92 LYS A O 1
ATOM 748 N N . ASN A 1 93 ? 10.984 -19.75 -8.25 1 98.56 93 ASN A N 1
ATOM 749 C CA . ASN A 1 93 ? 11.883 -19.141 -9.234 1 98.56 93 ASN A CA 1
ATOM 750 C C . ASN A 1 93 ? 12.375 -17.766 -8.766 1 98.56 93 ASN A C 1
ATOM 752 O O . ASN A 1 93 ? 13.344 -17.234 -9.32 1 98.56 93 ASN A O 1
ATOM 756 N N . TYR A 1 94 ? 11.781 -17.188 -7.703 1 98.75 94 TYR A N 1
ATOM 757 C CA . TYR A 1 94 ? 12.219 -15.82 -7.398 1 98.75 94 TYR A CA 1
ATOM 758 C C . TYR A 1 94 ? 12.289 -15.602 -5.891 1 98.75 94 TYR A C 1
ATOM 760 O O . TYR A 1 94 ? 12.867 -14.609 -5.434 1 98.75 94 TYR A O 1
ATOM 768 N N . SER A 1 95 ? 11.727 -16.438 -5.078 1 98.75 95 SER A N 1
ATOM 769 C CA . SER A 1 95 ? 11.703 -16.188 -3.641 1 98.75 95 SER A CA 1
ATOM 770 C C . SER A 1 95 ? 11.781 -17.484 -2.842 1 98.75 95 SER A C 1
ATOM 772 O O . SER A 1 95 ? 11.156 -18.469 -3.203 1 98.75 95 SER A O 1
ATOM 774 N N . ASN A 1 96 ? 12.516 -17.469 -1.73 1 98.56 96 ASN A N 1
ATOM 775 C CA . ASN A 1 96 ? 12.484 -18.562 -0.768 1 98.56 96 ASN A CA 1
ATOM 776 C C . ASN A 1 96 ? 11.531 -18.266 0.387 1 98.56 96 ASN A C 1
ATOM 778 O O . ASN A 1 96 ? 11.477 -19.016 1.359 1 98.56 96 ASN A O 1
ATOM 782 N N . VAL A 1 97 ? 10.867 -17.125 0.368 1 97.94 97 VAL A N 1
ATOM 783 C CA . VAL A 1 97 ? 9.953 -16.688 1.421 1 97.94 97 VAL A CA 1
ATOM 784 C C . VAL A 1 97 ? 8.516 -16.734 0.907 1 97.94 97 VAL A C 1
ATOM 786 O O . VAL A 1 97 ? 8.234 -16.266 -0.201 1 97.94 97 VAL A O 1
ATOM 789 N N . MET A 1 98 ? 7.586 -17.344 1.724 1 96.88 98 MET A N 1
ATOM 790 C CA . MET A 1 98 ? 6.156 -17.297 1.419 1 96.88 98 MET A CA 1
ATOM 791 C C . MET A 1 98 ? 5.578 -15.922 1.698 1 96.88 98 MET A C 1
ATOM 793 O O . MET A 1 98 ? 5.832 -15.336 2.752 1 96.88 98 MET A O 1
ATOM 797 N N . PRO A 1 99 ? 4.789 -15.43 0.773 1 97.31 99 PRO A N 1
ATOM 798 C CA . PRO A 1 99 ? 4.176 -14.133 1.047 1 97.31 99 PRO A CA 1
ATOM 799 C C . PRO A 1 99 ? 2.99 -14.227 2.006 1 97.31 99 PRO A C 1
ATOM 801 O O . PRO A 1 99 ? 2.398 -15.297 2.158 1 97.31 99 PRO A O 1
ATOM 804 N N . VAL A 1 100 ? 2.744 -13.109 2.645 1 95.81 100 VAL A N 1
ATOM 805 C CA . VAL A 1 100 ? 1.546 -12.898 3.451 1 95.81 100 VAL A CA 1
ATOM 806 C C . VAL A 1 100 ? 0.602 -11.938 2.74 1 95.81 100 VAL A C 1
ATOM 808 O O . VAL A 1 100 ? 1.041 -10.93 2.18 1 95.81 100 VAL A O 1
ATOM 811 N N . LYS A 1 101 ? -0.676 -12.234 2.811 1 95.5 101 LYS A N 1
ATOM 812 C CA . LYS A 1 101 ? -1.629 -11.406 2.08 1 95.5 101 LYS A CA 1
ATOM 813 C C . LYS A 1 101 ? -2.52 -10.617 3.039 1 95.5 101 LYS A C 1
ATOM 815 O O . LYS A 1 101 ? -2.924 -11.133 4.082 1 95.5 101 LYS A O 1
ATOM 820 N N . TYR A 1 102 ? -2.777 -9.336 2.6 1 95.56 102 TYR A N 1
ATOM 821 C CA . TYR A 1 102 ? -3.715 -8.445 3.268 1 95.56 102 TYR A CA 1
ATOM 822 C C . TYR A 1 102 ? -4.734 -7.887 2.281 1 95.56 102 TYR A C 1
ATOM 824 O O . TYR A 1 102 ? -4.453 -7.77 1.086 1 95.56 102 TYR A O 1
ATOM 832 N N . TYR A 1 103 ? -5.875 -7.586 2.896 1 96.25 103 TYR A N 1
ATOM 833 C CA . TYR A 1 103 ? -6.922 -6.977 2.088 1 96.25 103 TYR A CA 1
ATOM 834 C C . TYR A 1 103 ? -7.395 -5.664 2.707 1 96.25 103 TYR A C 1
ATOM 836 O O . TYR A 1 103 ? -7.531 -5.562 3.928 1 96.25 103 TYR A O 1
ATOM 844 N N . ALA A 1 104 ? -7.605 -4.742 1.822 1 97.56 104 ALA A N 1
ATOM 845 C CA . ALA A 1 104 ? -8.078 -3.449 2.312 1 97.56 104 ALA A CA 1
ATOM 846 C C . ALA A 1 104 ? -9.078 -2.83 1.345 1 97.56 104 ALA A C 1
ATOM 848 O O . ALA A 1 104 ? -8.961 -2.984 0.127 1 97.56 104 ALA A O 1
ATOM 849 N N . LYS A 1 105 ? -10.078 -2.172 1.894 1 97.19 105 LYS A N 1
ATOM 850 C CA . LYS A 1 105 ? -10.984 -1.354 1.087 1 97.19 105 LYS A CA 1
ATOM 851 C C . LYS A 1 105 ? -10.32 -0.042 0.68 1 97.19 105 LYS A C 1
ATOM 853 O O . LYS A 1 105 ? -9.656 0.606 1.496 1 97.19 105 LYS A O 1
ATOM 858 N N . VAL A 1 106 ? -10.43 0.308 -0.565 1 98 106 VAL A N 1
ATOM 859 C CA . VAL A 1 106 ? -9.969 1.615 -1.018 1 98 106 VAL A CA 1
ATOM 860 C C . VAL A 1 106 ? -11.047 2.662 -0.771 1 98 106 VAL A C 1
ATOM 862 O O . VAL A 1 106 ? -12.141 2.586 -1.347 1 98 106 VAL A O 1
ATOM 865 N N . LEU A 1 107 ? -10.727 3.658 0.07 1 97.31 107 LEU A N 1
ATOM 866 C CA . LEU A 1 107 ? -11.734 4.625 0.493 1 97.31 107 LEU A CA 1
ATOM 867 C C . LEU A 1 107 ? -11.703 5.867 -0.396 1 97.31 107 LEU A C 1
ATOM 869 O O . LEU A 1 107 ? -12.727 6.527 -0.584 1 97.31 107 LEU A O 1
ATOM 873 N N . GLY A 1 108 ? -10.477 6.199 -0.821 1 96 108 GLY A N 1
ATOM 874 C CA . GLY A 1 108 ? -10.312 7.414 -1.604 1 96 108 GLY A CA 1
ATOM 875 C C . GLY A 1 108 ? -8.945 7.523 -2.25 1 96 108 GLY A C 1
ATOM 876 O O . GLY A 1 108 ? -7.988 6.879 -1.811 1 96 108 GLY A O 1
ATOM 877 N N . GLN A 1 109 ? -8.961 8.266 -3.348 1 95.75 109 GLN A N 1
ATOM 878 C CA . GLN A 1 109 ? -7.73 8.555 -4.082 1 95.75 109 GLN A CA 1
ATOM 879 C C . GLN A 1 109 ? -7.688 10.016 -4.531 1 95.75 109 GLN A C 1
ATOM 881 O O . GLN A 1 109 ? -8.719 10.594 -4.879 1 95.75 109 GLN A O 1
ATOM 886 N N . GLY A 1 110 ? -6.43 10.594 -4.555 1 93.75 110 GLY A N 1
ATOM 887 C CA . GLY A 1 110 ? -6.277 11.961 -5.027 1 93.75 110 GLY A CA 1
ATOM 888 C C . GLY A 1 110 ? -4.863 12.289 -5.461 1 93.75 110 GLY A C 1
ATOM 889 O O . GLY A 1 110 ? -3.93 11.531 -5.18 1 93.75 110 GLY A O 1
ATOM 890 N N . MET B 1 1 ? 26.188 -6.469 -12.375 1 25.92 1 MET B N 1
ATOM 891 C CA . MET B 1 1 ? 25.516 -5.242 -12.789 1 25.92 1 MET B CA 1
ATOM 892 C C . MET B 1 1 ? 24.172 -5.094 -12.078 1 25.92 1 MET B C 1
ATOM 894 O O . MET B 1 1 ? 23.406 -6.055 -11.977 1 25.92 1 MET B O 1
ATOM 898 N N . ALA B 1 2 ? 24.109 -4.324 -11.055 1 37.22 2 ALA B N 1
ATOM 899 C CA . ALA B 1 2 ? 22.891 -4.32 -10.25 1 37.22 2 ALA B CA 1
ATOM 900 C C . ALA B 1 2 ? 21.656 -4.324 -11.141 1 37.22 2 ALA B C 1
ATOM 902 O O . ALA B 1 2 ? 21.578 -3.582 -12.125 1 37.22 2 ALA B O 1
ATOM 903 N N . ALA B 1 3 ? 21.016 -5.379 -11.234 1 41.19 3 ALA B N 1
ATOM 904 C CA . ALA B 1 3 ? 19.812 -5.332 -12.07 1 41.19 3 ALA B CA 1
ATOM 905 C C . ALA B 1 3 ? 19.125 -3.975 -11.977 1 41.19 3 ALA B C 1
ATOM 907 O O . ALA B 1 3 ? 18.938 -3.447 -10.875 1 41.19 3 ALA B O 1
ATOM 908 N N . LYS B 1 4 ? 19.359 -2.992 -12.719 1 46.09 4 LYS B N 1
ATOM 909 C CA . LYS B 1 4 ? 18.844 -1.63 -12.805 1 46.09 4 LYS B CA 1
ATOM 910 C C . LYS B 1 4 ? 17.375 -1.571 -12.414 1 46.09 4 LYS B C 1
ATOM 912 O O . LYS B 1 4 ? 16.5 -1.907 -13.211 1 46.09 4 LYS B O 1
ATOM 917 N N . THR B 1 5 ? 17.172 -1.928 -11.188 1 55.72 5 THR B N 1
ATOM 918 C CA . THR B 1 5 ? 15.75 -1.807 -10.867 1 55.72 5 THR B CA 1
ATOM 919 C C . THR B 1 5 ? 15.266 -0.375 -11.078 1 55.72 5 THR B C 1
ATOM 921 O O . THR B 1 5 ? 15.953 0.579 -10.711 1 55.72 5 THR B O 1
ATOM 924 N N . ASN B 1 6 ? 14.445 -0.153 -12.102 1 64.25 6 ASN B N 1
ATOM 925 C CA . ASN B 1 6 ? 13.852 1.122 -12.492 1 64.25 6 ASN B CA 1
ATOM 926 C C . ASN B 1 6 ? 13.125 1.785 -11.32 1 64.25 6 ASN B C 1
ATOM 928 O O . ASN B 1 6 ? 12.398 1.123 -10.586 1 64.25 6 ASN B O 1
ATOM 932 N N . ASN B 1 7 ? 13.836 2.6 -10.617 1 78.94 7 ASN B N 1
ATOM 933 C CA . ASN B 1 7 ? 13.211 3.449 -9.609 1 78.94 7 ASN B CA 1
ATOM 934 C C . ASN B 1 7 ? 12.156 4.363 -10.219 1 78.94 7 ASN B C 1
ATOM 936 O O . ASN B 1 7 ? 12.492 5.316 -10.93 1 78.94 7 ASN B O 1
ATOM 940 N N . LEU B 1 8 ? 10.891 3.988 -10 1 92.81 8 LEU B N 1
ATOM 941 C CA . LEU B 1 8 ? 9.781 4.73 -10.578 1 92.81 8 LEU B CA 1
ATOM 942 C C . LEU B 1 8 ? 9.219 5.738 -9.586 1 92.81 8 LEU B C 1
ATOM 944 O O . LEU B 1 8 ? 8.148 6.316 -9.812 1 92.81 8 LEU B O 1
ATOM 948 N N . GLY B 1 9 ? 9.945 5.879 -8.453 1 97.56 9 GLY B N 1
ATOM 949 C CA . GLY B 1 9 ? 9.484 6.773 -7.406 1 97.56 9 GLY B CA 1
ATOM 950 C C . GLY B 1 9 ? 9.523 6.148 -6.027 1 97.56 9 GLY B C 1
ATOM 951 O O . GLY B 1 9 ? 10.266 5.188 -5.797 1 97.56 9 GLY B O 1
ATOM 952 N N . ALA B 1 10 ? 8.844 6.863 -5.133 1 97.88 10 ALA B N 1
ATOM 953 C CA . ALA B 1 10 ? 8.797 6.391 -3.754 1 97.88 10 ALA B CA 1
ATOM 954 C C . ALA B 1 10 ? 7.375 6.43 -3.207 1 97.88 10 ALA B C 1
ATOM 956 O O . ALA B 1 10 ? 6.629 7.375 -3.473 1 97.88 10 ALA B O 1
ATOM 957 N N . TYR B 1 11 ? 7.07 5.383 -2.564 1 98.5 11 TYR B N 1
ATOM 958 C CA . TYR B 1 11 ? 5.871 5.422 -1.734 1 98.5 11 TYR B CA 1
ATOM 959 C C . TYR B 1 11 ? 6.215 5.785 -0.294 1 98.5 11 TYR B C 1
ATOM 961 O O . TYR B 1 11 ? 7.184 5.266 0.267 1 98.5 11 TYR B O 1
ATOM 969 N N . VAL B 1 12 ? 5.438 6.684 0.225 1 97.88 12 VAL B N 1
ATOM 970 C CA . VAL B 1 12 ? 5.418 6.945 1.66 1 97.88 12 VAL B CA 1
ATOM 971 C C . VAL B 1 12 ? 4.121 6.414 2.266 1 97.88 12 VAL B C 1
ATOM 973 O O . VAL B 1 12 ? 3.029 6.84 1.884 1 97.88 12 VAL B O 1
ATOM 976 N N . TYR B 1 13 ? 4.312 5.477 3.178 1 98.19 13 TYR B N 1
ATOM 977 C CA . TYR B 1 13 ? 3.176 4.926 3.908 1 98.19 13 TYR B CA 1
ATOM 978 C C . TYR B 1 13 ? 2.941 5.688 5.207 1 98.19 13 TYR B C 1
ATOM 980 O O . TYR B 1 13 ? 3.857 5.844 6.016 1 98.19 13 TYR B O 1
ATOM 988 N N . VAL B 1 14 ? 1.734 6.227 5.352 1 97.81 14 VAL B N 1
ATOM 989 C CA . VAL B 1 14 ? 1.268 6.742 6.637 1 97.81 14 VAL B CA 1
ATOM 990 C C . VAL B 1 14 ? 0.219 5.801 7.219 1 97.81 14 VAL B C 1
ATOM 992 O O . VAL B 1 14 ? -0.928 5.781 6.766 1 97.81 14 VAL B O 1
ATOM 995 N N . SER B 1 15 ? 0.68 5.066 8.289 1 97.88 15 SER B N 1
ATOM 996 C CA . SER B 1 15 ? -0.085 3.908 8.734 1 97.88 15 SER B CA 1
ATOM 997 C C . SER B 1 15 ? -0.603 4.105 10.156 1 97.88 15 SER B C 1
ATOM 999 O O . SER B 1 15 ? 0.168 4.422 11.07 1 97.88 15 SER B O 1
ATOM 1001 N N . TYR B 1 16 ? -1.899 3.918 10.32 1 98.38 16 TYR B N 1
ATOM 1002 C CA . TYR B 1 16 ? -2.527 4.035 11.633 1 98.38 16 TYR B CA 1
ATOM 1003 C C . TYR B 1 16 ? -2.842 2.66 12.211 1 98.38 16 TYR B C 1
ATOM 1005 O O . TYR B 1 16 ? -3.756 1.977 11.742 1 98.38 16 TYR B O 1
ATOM 1013 N N . PRO B 1 17 ? -2.137 2.273 13.258 1 97.5 17 PRO B N 1
ATOM 1014 C CA . PRO B 1 17 ? -2.391 0.953 13.836 1 97.5 17 PRO B CA 1
ATOM 1015 C C . PRO B 1 17 ? -3.771 0.846 14.484 1 97.5 17 PRO B C 1
ATOM 1017 O O . PRO B 1 17 ? -4.328 1.852 14.93 1 97.5 17 PRO B O 1
ATOM 1020 N N . ARG B 1 18 ? -4.254 -0.397 14.477 1 97.75 18 ARG B N 1
ATOM 1021 C CA . ARG B 1 18 ? -5.488 -0.668 15.195 1 97.75 18 ARG B CA 1
ATOM 1022 C C . ARG B 1 18 ? -5.215 -0.921 16.672 1 97.75 18 ARG B C 1
ATOM 1024 O O . ARG B 1 18 ? -4.672 -1.966 17.047 1 97.75 18 ARG B O 1
ATOM 1031 N N . THR B 1 19 ? -5.48 0.063 17.453 1 96.75 19 THR B N 1
ATOM 1032 C CA . THR B 1 19 ? -5.375 -0.102 18.891 1 96.75 19 THR B CA 1
ATOM 1033 C C . THR B 1 19 ? -6.734 -0.425 19.516 1 96.75 19 THR B C 1
ATOM 1035 O O . THR B 1 19 ? -7.77 -0.186 18.891 1 96.75 19 THR B O 1
ATOM 1038 N N . PRO B 1 20 ? -6.762 -1.083 20.688 1 95.56 20 PRO B N 1
ATOM 1039 C CA . PRO B 1 20 ? -8.039 -1.455 21.297 1 95.56 20 PRO B CA 1
ATOM 1040 C C . PRO B 1 20 ? -8.984 -0.266 21.453 1 95.56 20 PRO B C 1
ATOM 1042 O O . PRO B 1 20 ? -10.203 -0.421 21.359 1 95.56 20 PRO B O 1
ATOM 1045 N N . ASP B 1 21 ? -8.492 0.941 21.641 1 96.81 21 ASP B N 1
ATOM 1046 C CA . ASP B 1 21 ? -9.305 2.121 21.891 1 96.81 21 ASP B CA 1
ATOM 1047 C C . ASP B 1 21 ? -9.258 3.098 20.719 1 96.81 21 ASP B C 1
ATOM 1049 O O . ASP B 1 21 ? -9.484 4.297 20.891 1 96.81 21 ASP B O 1
ATOM 1053 N N . ILE B 1 22 ? -9.07 2.627 19.547 1 97.19 22 ILE B N 1
ATOM 1054 C CA . ILE B 1 22 ? -8.828 3.498 18.406 1 97.19 22 ILE B CA 1
ATOM 1055 C C . ILE B 1 22 ? -10.078 4.332 18.125 1 97.19 22 ILE B C 1
ATOM 1057 O O . ILE B 1 22 ? -11.195 3.822 18.188 1 97.19 22 ILE B O 1
ATOM 1061 N N . GLU B 1 23 ? -9.867 5.562 17.938 1 98.06 23 GLU B N 1
ATOM 1062 C CA . GLU B 1 23 ? -10.805 6.496 17.312 1 98.06 23 GLU B CA 1
ATOM 1063 C C . GLU B 1 23 ? -10.227 7.07 16.031 1 98.06 23 GLU B C 1
ATOM 1065 O O . GLU B 1 23 ? -9.109 7.594 16.016 1 98.06 23 GLU B O 1
ATOM 1070 N N . PHE B 1 24 ? -11.016 6.918 14.984 1 98.38 24 PHE B N 1
ATOM 1071 C CA . PHE B 1 24 ? -10.594 7.422 13.68 1 98.38 24 PHE B CA 1
ATOM 1072 C C . PHE B 1 24 ? -11.789 7.91 12.875 1 98.38 24 PHE B C 1
ATOM 1074 O O . PHE B 1 24 ? -12.688 7.133 12.555 1 98.38 24 PHE B O 1
ATOM 1081 N N . ASP B 1 25 ? -11.82 9.148 12.539 1 98.25 25 ASP B N 1
ATOM 1082 C CA . ASP B 1 25 ? -12.875 9.75 11.727 1 98.25 25 ASP B CA 1
ATOM 1083 C C . ASP B 1 25 ? -12.5 9.758 10.25 1 98.25 25 ASP B C 1
ATOM 1085 O O . ASP B 1 25 ? -11.969 10.75 9.742 1 98.25 25 ASP B O 1
ATOM 1089 N N . SER B 1 26 ? -12.867 8.688 9.594 1 96.75 26 SER B N 1
ATOM 1090 C CA . SER B 1 26 ? -12.461 8.492 8.203 1 96.75 26 SER B CA 1
ATOM 1091 C C . SER B 1 26 ? -13.055 9.57 7.301 1 96.75 26 SER B C 1
ATOM 1093 O O . SER B 1 26 ? -12.406 10.016 6.352 1 96.75 26 SER B O 1
ATOM 1095 N N . ALA B 1 27 ? -14.289 9.93 7.574 1 96.12 27 ALA B N 1
ATOM 1096 C CA . ALA B 1 27 ? -14.922 10.961 6.754 1 96.12 27 ALA B CA 1
ATOM 1097 C C . ALA B 1 27 ? -14.156 12.281 6.848 1 96.12 27 ALA B C 1
ATOM 1099 O O . ALA B 1 27 ? -13.867 12.906 5.828 1 96.12 27 ALA B O 1
ATOM 1100 N N . TYR B 1 28 ? -13.828 12.68 8.086 1 98.25 28 TYR B N 1
ATOM 1101 C CA . TYR B 1 28 ? -13.039 13.891 8.266 1 98.25 28 TYR B CA 1
ATOM 1102 C C . TYR B 1 28 ? -11.68 13.758 7.582 1 98.25 28 TYR B C 1
ATOM 1104 O O . TYR B 1 28 ? -11.234 14.688 6.898 1 98.25 28 TYR B O 1
ATOM 1112 N N . TYR B 1 29 ? -11.07 12.625 7.836 1 98.12 29 TYR B N 1
ATOM 1113 C CA . TYR B 1 29 ? -9.742 12.391 7.281 1 98.12 29 TYR B CA 1
ATOM 1114 C C . TYR B 1 29 ? -9.742 12.57 5.766 1 98.12 29 TYR B C 1
ATOM 1116 O O . TYR B 1 29 ? -8.914 13.305 5.219 1 98.12 29 TYR B O 1
ATOM 1124 N N . LEU B 1 30 ? -10.664 12.008 5.062 1 96.25 30 LEU B N 1
ATOM 1125 C CA . LEU B 1 30 ? -10.734 11.992 3.605 1 96.25 30 LEU B CA 1
ATOM 1126 C C . LEU B 1 30 ? -11.141 13.359 3.064 1 96.25 30 LEU B C 1
ATOM 1128 O O . LEU B 1 30 ? -10.562 13.836 2.084 1 96.25 30 LEU B O 1
ATOM 1132 N N . ASN B 1 31 ? -12.07 13.969 3.701 1 95.12 31 ASN B N 1
ATOM 1133 C CA . ASN B 1 31 ? -12.688 15.141 3.105 1 95.12 31 ASN B CA 1
ATOM 1134 C C . ASN B 1 31 ? -12.008 16.422 3.564 1 95.12 31 ASN B C 1
ATOM 1136 O O . ASN B 1 31 ? -12.094 17.453 2.889 1 95.12 31 ASN B O 1
ATOM 1140 N N . LYS B 1 32 ? -11.359 16.391 4.715 1 97.56 32 LYS B N 1
ATOM 1141 C CA . LYS B 1 32 ? -10.75 17.609 5.254 1 97.56 32 LYS B CA 1
ATOM 1142 C C . LYS B 1 32 ? -9.234 17.453 5.355 1 97.56 32 LYS B C 1
ATOM 1144 O O . LYS B 1 32 ? -8.484 18.25 4.773 1 97.56 32 LYS B O 1
ATOM 1149 N N . HIS B 1 33 ? -8.758 16.422 6.051 1 98.06 33 HIS B N 1
ATOM 1150 C CA . HIS B 1 33 ? -7.324 16.297 6.301 1 98.06 33 HIS B CA 1
ATOM 1151 C C . HIS B 1 33 ? -6.547 16.172 4.996 1 98.06 33 HIS B C 1
ATOM 1153 O O . HIS B 1 33 ? -5.516 16.828 4.82 1 98.06 33 HIS B O 1
ATOM 1159 N N . LEU B 1 34 ? -7.047 15.352 4.09 1 97.31 34 LEU B N 1
ATOM 1160 C CA . LEU B 1 34 ? -6.309 15.141 2.848 1 97.31 34 LEU B CA 1
ATOM 1161 C C . LEU B 1 34 ? -6.316 16.391 1.986 1 97.31 34 LEU B C 1
ATOM 1163 O O . LEU B 1 34 ? -5.41 16.609 1.182 1 97.31 34 LEU B O 1
ATOM 1167 N N . ALA B 1 35 ? -7.34 17.219 2.107 1 97.19 35 ALA B N 1
ATOM 1168 C CA . ALA B 1 35 ? -7.324 18.516 1.435 1 97.19 35 ALA B CA 1
ATOM 1169 C C . ALA B 1 35 ? -6.207 19.391 1.978 1 97.19 35 ALA B C 1
ATOM 1171 O O . ALA B 1 35 ? -5.562 20.125 1.221 1 97.19 35 ALA B O 1
ATOM 1172 N N . ILE B 1 36 ? -5.977 19.406 3.287 1 97.31 36 ILE B N 1
ATOM 1173 C CA . ILE B 1 36 ? -4.871 20.125 3.91 1 97.31 36 ILE B CA 1
ATOM 1174 C C . ILE B 1 36 ? -3.541 19.594 3.377 1 97.31 36 ILE B C 1
ATOM 1176 O O . ILE B 1 36 ? -2.656 20.375 3.016 1 97.31 36 ILE B O 1
ATOM 1180 N N . VAL B 1 37 ? -3.375 18.266 3.275 1 97 37 VAL B N 1
ATOM 1181 C CA . VAL B 1 37 ? -2.176 17.609 2.754 1 97 37 VAL B CA 1
ATOM 1182 C C . VAL B 1 37 ? -1.927 18.062 1.316 1 97 37 VAL B C 1
ATOM 1184 O O . VAL B 1 37 ? -0.823 18.5 0.978 1 97 37 VAL B O 1
ATOM 1187 N N . ASP B 1 38 ? -2.947 18.031 0.494 1 95.94 38 ASP B N 1
ATOM 1188 C CA . ASP B 1 38 ? -2.854 18.453 -0.902 1 95.94 38 ASP B CA 1
ATOM 1189 C C . ASP B 1 38 ? -2.438 19.922 -1.011 1 95.94 38 ASP B C 1
ATOM 1191 O O . ASP B 1 38 ? -1.529 20.25 -1.774 1 95.94 38 ASP B O 1
ATOM 1195 N N . LYS B 1 39 ? -3.094 20.719 -0.249 1 95.38 39 LYS B N 1
ATOM 1196 C CA . LYS B 1 39 ? -2.854 22.156 -0.277 1 95.38 39 LYS B CA 1
ATOM 1197 C C . LYS B 1 39 ? -1.386 22.484 -0.006 1 95.38 39 LYS B C 1
ATOM 1199 O O . LYS B 1 39 ? -0.811 23.359 -0.636 1 95.38 39 LYS B O 1
ATOM 1204 N N . HIS B 1 40 ? -0.749 21.734 0.841 1 96.25 40 HIS B N 1
ATOM 1205 C CA . HIS B 1 40 ? 0.569 22.141 1.325 1 96.25 40 HIS B CA 1
ATOM 1206 C C . HIS B 1 40 ? 1.669 21.312 0.663 1 96.25 40 HIS B C 1
ATOM 1208 O O . HIS B 1 40 ? 2.77 21.812 0.427 1 96.25 40 HIS B O 1
ATOM 1214 N N . TRP B 1 41 ? 1.403 20.078 0.305 1 96.88 41 TRP B N 1
ATOM 1215 C CA . TRP B 1 41 ? 2.518 19.188 -0.042 1 96.88 41 TRP B CA 1
ATOM 1216 C C . TRP B 1 41 ? 2.633 19.031 -1.554 1 96.88 41 TRP B C 1
ATOM 1218 O O . TRP B 1 41 ? 3.652 18.562 -2.059 1 96.88 41 TRP B O 1
ATOM 1228 N N . LYS B 1 42 ? 1.645 19.391 -2.33 1 96.56 42 LYS B N 1
ATOM 1229 C CA . LYS B 1 42 ? 1.775 19.375 -3.783 1 96.56 42 LYS B CA 1
ATOM 1230 C C . LYS B 1 42 ? 2.949 20.234 -4.246 1 96.56 42 LYS B C 1
ATOM 1232 O O . LYS B 1 42 ? 3.652 19.875 -5.191 1 96.56 42 LYS B O 1
ATOM 1237 N N . ALA B 1 43 ? 3.15 21.328 -3.58 1 95.88 43 ALA B N 1
ATOM 1238 C CA . ALA B 1 43 ? 4.242 22.234 -3.951 1 95.88 43 ALA B CA 1
ATOM 1239 C C . ALA B 1 43 ? 5.598 21.562 -3.732 1 95.88 43 ALA B C 1
ATOM 1241 O O . ALA B 1 43 ? 6.602 21.984 -4.309 1 95.88 43 ALA B O 1
ATOM 1242 N N . PHE B 1 44 ? 5.648 20.578 -2.904 1 97.31 44 PHE B N 1
ATOM 1243 C CA . PHE B 1 44 ? 6.898 19.875 -2.621 1 97.31 44 PHE B CA 1
ATOM 1244 C C . PHE B 1 44 ? 7.031 18.641 -3.492 1 97.31 44 PHE B C 1
ATOM 1246 O O . PHE B 1 44 ? 8.055 17.953 -3.447 1 97.31 44 PHE B O 1
ATOM 1253 N N . GLY B 1 45 ? 5.91 18.281 -4.219 1 97.44 45 GLY B N 1
ATOM 1254 C CA . GLY B 1 45 ? 6.074 17.203 -5.191 1 97.44 45 GLY B CA 1
ATOM 1255 C C . GLY B 1 45 ? 5.121 16.047 -4.965 1 97.44 45 GLY B C 1
ATOM 1256 O O . GLY B 1 45 ? 5.254 15 -5.598 1 97.44 45 GLY B O 1
ATOM 1257 N N . LEU B 1 46 ? 4.227 16.156 -4.02 1 98 46 LEU B N 1
ATOM 1258 C CA . LEU B 1 46 ? 3.229 15.102 -3.869 1 98 46 LEU B CA 1
ATOM 1259 C C . LEU B 1 46 ? 2.508 14.844 -5.188 1 98 46 LEU B C 1
ATOM 1261 O O . LEU B 1 46 ? 1.952 15.766 -5.785 1 98 46 LEU B O 1
ATOM 1265 N N . LYS B 1 47 ? 2.473 13.594 -5.598 1 97.81 47 LYS B N 1
ATOM 1266 C CA . LYS B 1 47 ? 1.894 13.266 -6.898 1 97.81 47 LYS B CA 1
ATOM 1267 C C . LYS B 1 47 ? 0.48 12.711 -6.746 1 97.81 47 LYS B C 1
ATOM 1269 O O . LYS B 1 47 ? -0.404 13.023 -7.547 1 97.81 47 LYS B O 1
ATOM 1274 N N . SER B 1 48 ? 0.313 11.82 -5.812 1 97.62 48 SER B N 1
ATOM 1275 C CA . SER B 1 48 ? -0.982 11.195 -5.566 1 97.62 48 SER B CA 1
ATOM 1276 C C . SER B 1 48 ? -1.03 10.547 -4.188 1 97.62 48 SER B C 1
ATOM 1278 O O . SER B 1 48 ? -0.001 10.414 -3.523 1 97.62 48 SER B O 1
ATOM 1280 N N . TRP B 1 49 ? -2.205 10.289 -3.746 1 97.94 49 TRP B N 1
ATOM 1281 C CA . TRP B 1 49 ? -2.4 9.523 -2.518 1 97.94 49 TRP B CA 1
ATOM 1282 C C . TRP B 1 49 ? -3.582 8.57 -2.652 1 97.94 49 TRP B C 1
ATOM 1284 O O . TRP B 1 49 ? -4.512 8.828 -3.424 1 97.94 49 TRP B O 1
ATOM 1294 N N . THR B 1 50 ? -3.523 7.434 -2 1 98.25 50 THR B N 1
ATOM 1295 C CA . THR B 1 50 ? -4.609 6.477 -1.813 1 98.25 50 THR B CA 1
ATOM 1296 C C . THR B 1 50 ? -4.809 6.168 -0.333 1 98.25 50 THR B C 1
ATOM 1298 O O . THR B 1 50 ? -3.842 5.949 0.397 1 98.25 50 THR B O 1
ATOM 1301 N N . VAL B 1 51 ? -6.051 6.219 0.139 1 98.38 51 VAL B N 1
ATOM 1302 C CA . VAL B 1 51 ? -6.391 5.852 1.51 1 98.38 51 VAL B CA 1
ATOM 1303 C C . VAL B 1 51 ? -7.121 4.512 1.518 1 98.38 51 VAL B C 1
ATOM 1305 O O . VAL B 1 51 ? -8.094 4.32 0.78 1 98.38 51 VAL B O 1
ATOM 1308 N N . VAL B 1 52 ? -6.641 3.672 2.389 1 98.12 52 VAL B N 1
ATOM 1309 C CA . VAL B 1 52 ? -7.266 2.357 2.492 1 98.12 52 VAL B CA 1
ATOM 1310 C C . VAL B 1 52 ? -7.625 2.068 3.947 1 98.12 52 VAL B C 1
ATOM 1312 O O . VAL B 1 52 ? -7.047 2.654 4.863 1 98.12 52 VAL B O 1
ATOM 1315 N N . GLU B 1 53 ? -8.586 1.204 4.137 1 97.75 53 GLU B N 1
ATOM 1316 C CA . GLU B 1 53 ? -9.016 0.732 5.449 1 97.75 53 GLU B CA 1
ATOM 1317 C C . GLU B 1 53 ? -8.984 -0.792 5.523 1 97.75 53 GLU B C 1
ATOM 1319 O O . GLU B 1 53 ? -9.484 -1.473 4.621 1 97.75 53 GLU B O 1
ATOM 1324 N N . PHE B 1 54 ? -8.383 -1.278 6.602 1 97.5 54 PHE B N 1
ATOM 1325 C CA . PHE B 1 54 ? -8.281 -2.715 6.828 1 97.5 54 PHE B CA 1
ATOM 1326 C C . PHE B 1 54 ? -9.414 -3.207 7.715 1 97.5 54 PHE B C 1
ATOM 1328 O O . PHE B 1 54 ? -9.852 -2.498 8.625 1 97.5 54 PHE B O 1
ATOM 1335 N N . PRO B 1 55 ? -9.883 -4.426 7.445 1 95.38 55 PRO B N 1
ATOM 1336 C CA . PRO B 1 55 ? -10.93 -4.969 8.312 1 95.38 55 PRO B CA 1
ATOM 1337 C C . PRO B 1 55 ? -10.414 -5.34 9.703 1 95.38 55 PRO B C 1
ATOM 1339 O O . PRO B 1 55 ? -9.203 -5.52 9.883 1 95.38 55 PRO B O 1
ATOM 1342 N N . GLU B 1 56 ? -11.359 -5.371 10.594 1 93.56 56 GLU B N 1
ATOM 1343 C CA . GLU B 1 56 ? -10.984 -5.824 11.938 1 93.56 56 GLU B CA 1
ATOM 1344 C C . GLU B 1 56 ? -10.398 -7.23 11.898 1 93.56 56 GLU B C 1
ATOM 1346 O O . GLU B 1 56 ? -10.914 -8.102 11.195 1 93.56 56 GLU B O 1
ATOM 1351 N N . GLY B 1 57 ? -9.312 -7.473 12.625 1 90.62 57 GLY B N 1
ATOM 1352 C CA . GLY B 1 57 ? -8.703 -8.789 12.703 1 90.62 57 GLY B CA 1
ATOM 1353 C C . GLY B 1 57 ? -7.703 -9.055 11.602 1 90.62 57 GLY B C 1
ATOM 1354 O O . GLY B 1 57 ? -7.066 -10.109 11.57 1 90.62 57 GLY B O 1
ATOM 1355 N N . ASP B 1 58 ? -7.613 -8.148 10.672 1 91.12 58 ASP B N 1
ATOM 1356 C CA . ASP B 1 58 ? -6.629 -8.297 9.609 1 91.12 58 ASP B CA 1
ATOM 1357 C C . ASP B 1 58 ? -5.219 -8.438 10.18 1 91.12 58 ASP B C 1
ATOM 1359 O O . ASP B 1 58 ? -4.871 -7.777 11.156 1 91.12 58 ASP B O 1
ATOM 1363 N N . PRO B 1 59 ? -4.422 -9.281 9.523 1 90.81 59 PRO B N 1
ATOM 1364 C CA . PRO B 1 59 ? -3.102 -9.586 10.078 1 90.81 59 PRO B CA 1
ATOM 1365 C C . PRO B 1 59 ? -2.148 -8.398 10.016 1 90.81 59 PRO B C 1
ATOM 1367 O O . PRO B 1 59 ? -1.095 -8.414 10.656 1 90.81 59 PRO B O 1
ATOM 1370 N N . SER B 1 60 ? -2.436 -7.414 9.25 1 90.94 60 SER B N 1
ATOM 1371 C CA . SER B 1 60 ? -1.562 -6.25 9.156 1 90.94 60 SER B CA 1
ATOM 1372 C C . SER B 1 60 ? -1.492 -5.5 10.484 1 90.94 60 SER B C 1
ATOM 1374 O O . SER B 1 60 ? -0.54 -4.762 10.734 1 90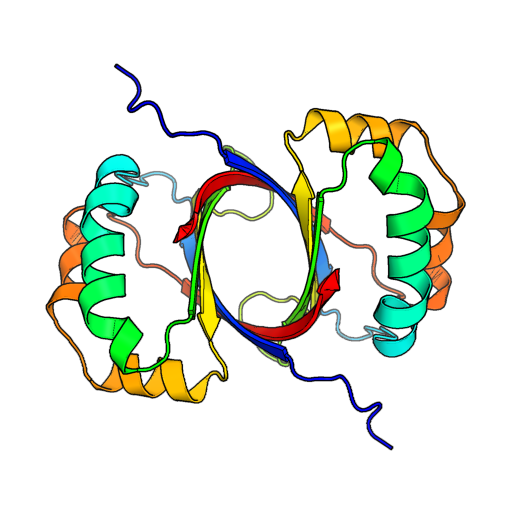.94 60 SER B O 1
ATOM 1376 N N . GLY B 1 61 ? -2.604 -5.559 11.266 1 94.5 61 GLY B N 1
ATOM 1377 C CA . GLY B 1 61 ? -2.699 -4.809 12.508 1 94.5 61 GLY B CA 1
ATOM 1378 C C . GLY B 1 61 ? -3.037 -3.346 12.297 1 94.5 61 GLY B C 1
ATOM 1379 O O . GLY B 1 61 ? -2.951 -2.543 13.227 1 94.5 61 GLY B O 1
ATOM 1380 N N . LEU B 1 62 ? -3.414 -3.045 11.117 1 97.25 62 LEU B N 1
ATOM 1381 C CA . LEU B 1 62 ? -3.666 -1.647 10.781 1 97.25 62 LEU B CA 1
ATOM 1382 C C . LEU B 1 62 ? -5.164 -1.363 10.719 1 97.25 62 LEU B C 1
ATOM 1384 O O . LEU B 1 62 ? -5.965 -2.275 10.5 1 97.25 62 LEU B O 1
ATOM 1388 N N . HIS B 1 63 ? -5.574 -0.164 11.023 1 98.06 63 HIS B N 1
ATOM 1389 C CA . HIS B 1 63 ? -6.918 0.341 10.766 1 98.06 63 HIS B CA 1
ATOM 1390 C C . HIS B 1 63 ? -6.984 1.054 9.414 1 98.06 63 HIS B C 1
ATOM 1392 O O . HIS B 1 63 ? -7.777 0.679 8.547 1 98.06 63 HIS B O 1
ATOM 1398 N N . THR B 1 64 ? -6.148 1.992 9.211 1 98.06 64 THR B N 1
ATOM 1399 C CA . THR B 1 64 ? -6.125 2.863 8.039 1 98.06 64 THR B CA 1
ATOM 1400 C C . THR B 1 64 ? -4.695 3.102 7.57 1 98.06 64 THR B C 1
ATOM 1402 O O . THR B 1 64 ? -3.766 3.143 8.383 1 98.06 64 THR B O 1
ATOM 1405 N N . GLN B 1 65 ? -4.551 3.256 6.297 1 98.38 65 GLN B N 1
ATOM 1406 C CA . GLN B 1 65 ? -3.264 3.619 5.719 1 98.38 65 GLN B CA 1
ATOM 1407 C C . GLN B 1 65 ? -3.441 4.582 4.547 1 98.38 65 GLN B C 1
ATOM 1409 O O . GLN B 1 65 ? -4.336 4.402 3.717 1 98.38 65 GLN B O 1
ATOM 1414 N N . ALA B 1 66 ? -2.646 5.574 4.531 1 98.56 66 ALA B N 1
ATOM 1415 C CA . ALA B 1 66 ? -2.488 6.406 3.342 1 98.56 66 ALA B CA 1
ATOM 1416 C C . ALA B 1 66 ? -1.181 6.094 2.621 1 98.56 66 ALA B C 1
ATOM 1418 O O . ALA B 1 66 ? -0.118 6.039 3.244 1 98.56 66 ALA B O 1
ATOM 1419 N N . ILE B 1 67 ? -1.277 5.852 1.366 1 98.69 67 ILE B N 1
ATOM 1420 C CA . ILE B 1 67 ? -0.116 5.629 0.512 1 98.69 67 ILE B CA 1
ATOM 1421 C C . ILE B 1 67 ? 0.09 6.832 -0.403 1 98.69 67 ILE B C 1
ATOM 1423 O O . ILE B 1 67 ? -0.765 7.141 -1.237 1 98.69 67 ILE B O 1
ATOM 1427 N N . LEU B 1 68 ? 1.225 7.484 -0.235 1 98.56 68 LEU B N 1
ATOM 1428 C CA . LEU B 1 68 ? 1.537 8.695 -0.982 1 98.56 68 LEU B CA 1
ATOM 1429 C C . LEU B 1 68 ? 2.652 8.438 -1.991 1 98.56 68 LEU B C 1
ATOM 1431 O O . LEU B 1 68 ? 3.691 7.875 -1.645 1 98.56 68 LEU B O 1
ATOM 1435 N N . LEU B 1 69 ? 2.475 8.898 -3.193 1 98.44 69 LEU B N 1
ATOM 1436 C CA . LEU B 1 69 ? 3.471 8.75 -4.25 1 98.44 69 LEU B CA 1
ATOM 1437 C C . LEU B 1 69 ? 4.297 10.023 -4.406 1 98.44 69 LEU B C 1
ATOM 1439 O O . LEU B 1 69 ? 3.74 11.117 -4.527 1 98.44 69 LEU B O 1
ATOM 1443 N N . TRP B 1 70 ? 5.582 9.852 -4.41 1 98.25 70 TRP B N 1
ATOM 1444 C CA . TRP B 1 70 ? 6.582 10.891 -4.617 1 98.25 70 TRP B CA 1
ATOM 1445 C C . TRP B 1 70 ? 7.609 10.461 -5.66 1 98.25 70 TRP B C 1
ATOM 1447 O O . TRP B 1 70 ? 7.734 9.273 -5.961 1 98.25 70 TRP B O 1
ATOM 1457 N N . ASP B 1 71 ? 8.336 11.469 -6.23 1 97.25 71 ASP B N 1
ATOM 1458 C CA . ASP B 1 71 ? 9.453 11.094 -7.09 1 97.25 71 ASP B CA 1
ATOM 1459 C C . ASP B 1 71 ? 10.562 10.43 -6.285 1 97.25 71 ASP B C 1
ATOM 1461 O O . ASP B 1 71 ? 11.273 9.562 -6.797 1 97.25 71 ASP B O 1
ATOM 1465 N N . ASN B 1 72 ? 10.758 10.914 -5.109 1 95.44 72 ASN B N 1
ATOM 1466 C CA . ASN B 1 72 ? 11.766 10.391 -4.195 1 95.44 72 ASN B CA 1
ATOM 1467 C C . ASN B 1 72 ? 11.453 10.766 -2.746 1 95.44 72 ASN B C 1
ATOM 1469 O O . ASN B 1 72 ? 10.617 11.625 -2.492 1 95.44 72 ASN B O 1
ATOM 1473 N N . VAL B 1 73 ? 12.133 10.062 -1.854 1 93.62 73 VAL B N 1
ATOM 1474 C CA . VAL B 1 73 ? 11.883 10.242 -0.427 1 93.62 73 VAL B CA 1
ATOM 1475 C C . VAL B 1 73 ? 12.336 11.633 0.006 1 93.62 73 VAL B C 1
ATOM 1477 O O . VAL B 1 73 ? 11.766 12.227 0.927 1 93.62 73 VAL B O 1
ATOM 1480 N N . GLU B 1 74 ? 13.312 12.219 -0.629 1 95.38 74 GLU B N 1
ATOM 1481 C CA . GLU B 1 74 ? 13.828 13.539 -0.278 1 95.38 74 GLU B CA 1
ATOM 1482 C C . GLU B 1 74 ? 12.742 14.602 -0.388 1 95.38 74 GLU B C 1
ATOM 1484 O O . GLU B 1 74 ? 12.719 15.555 0.396 1 95.38 74 GLU B O 1
ATOM 1489 N N . GLN B 1 75 ? 11.922 14.508 -1.384 1 96.25 75 GLN B N 1
ATOM 1490 C CA . GLN B 1 75 ? 10.812 15.453 -1.53 1 96.25 75 GLN B CA 1
ATOM 1491 C C . GLN B 1 75 ? 9.898 15.414 -0.312 1 96.25 75 GLN B C 1
ATOM 1493 O O . GLN B 1 75 ? 9.477 16.453 0.186 1 96.25 75 GLN B O 1
ATOM 1498 N N . PHE B 1 76 ? 9.641 14.242 0.134 1 95.06 76 PHE B N 1
ATOM 1499 C CA . PHE B 1 76 ? 8.82 14.094 1.333 1 95.06 76 PHE B CA 1
ATOM 1500 C C . PHE B 1 76 ? 9.531 14.688 2.545 1 95.06 76 PHE B C 1
ATOM 1502 O O . PHE B 1 76 ? 8.906 15.375 3.359 1 95.06 76 PHE B O 1
ATOM 1509 N N . GLU B 1 77 ? 10.727 14.414 2.662 1 94.81 77 GLU B N 1
ATOM 1510 C CA . GLU B 1 77 ? 11.5 14.953 3.777 1 94.81 77 GLU B CA 1
ATOM 1511 C C . GLU B 1 77 ? 11.477 16.484 3.777 1 94.81 77 GLU B C 1
ATOM 1513 O O . GLU B 1 77 ? 11.359 17.109 4.836 1 94.81 77 GLU B O 1
ATOM 1518 N N . ARG B 1 78 ? 11.57 17.094 2.664 1 96.12 78 ARG B N 1
ATOM 1519 C CA . ARG B 1 78 ? 11.492 18.547 2.562 1 96.12 78 ARG B CA 1
ATOM 1520 C C . ARG B 1 78 ? 10.117 19.062 2.996 1 96.12 78 ARG B C 1
ATOM 1522 O O . ARG B 1 78 ? 10.016 20.094 3.66 1 96.12 78 ARG B O 1
ATOM 1529 N N . ALA B 1 79 ? 9.117 18.297 2.564 1 94.94 79 ALA B N 1
ATOM 1530 C CA . ALA B 1 79 ? 7.766 18.656 2.98 1 94.94 79 ALA B CA 1
ATOM 1531 C C . ALA B 1 79 ? 7.629 18.609 4.5 1 94.94 79 ALA B C 1
ATOM 1533 O O . ALA B 1 79 ? 7.051 19.516 5.109 1 94.94 79 ALA B O 1
ATOM 1534 N N . MET B 1 80 ? 8.18 17.609 5.074 1 93.12 80 MET B N 1
ATOM 1535 C CA . MET B 1 80 ? 8.133 17.438 6.523 1 93.12 80 MET B CA 1
ATOM 1536 C C . MET B 1 80 ? 8.945 18.531 7.219 1 93.12 80 MET B C 1
ATOM 1538 O O . MET B 1 80 ? 8.523 19.062 8.25 1 93.12 80 MET B O 1
ATOM 1542 N N . GLU B 1 81 ? 10.023 18.844 6.715 1 93.12 81 GLU B N 1
ATOM 1543 C CA . GLU B 1 81 ? 10.906 19.844 7.289 1 93.12 81 GLU B CA 1
ATOM 1544 C C . GLU B 1 81 ? 10.258 21.234 7.262 1 93.12 81 GLU B C 1
ATOM 1546 O O . GLU B 1 81 ? 10.547 22.062 8.117 1 93.12 81 GLU B O 1
ATOM 1551 N N . ALA B 1 82 ? 9.484 21.406 6.281 1 92.12 82 ALA B N 1
ATOM 1552 C CA . ALA B 1 82 ? 8.789 22.688 6.199 1 92.12 82 ALA B CA 1
ATOM 1553 C C . ALA B 1 82 ? 7.871 22.891 7.402 1 92.12 82 ALA B C 1
ATOM 1555 O O . ALA B 1 82 ? 7.461 24.016 7.691 1 92.12 82 ALA B O 1
ATOM 1556 N N . ASN B 1 83 ? 7.602 21.781 8.141 1 84.44 83 ASN B N 1
ATOM 1557 C CA . ASN B 1 83 ? 6.91 21.812 9.43 1 84.44 83 ASN B CA 1
ATOM 1558 C C . ASN B 1 83 ? 5.617 22.609 9.359 1 84.44 83 ASN B C 1
ATOM 1560 O O . ASN B 1 83 ? 5.387 23.5 10.18 1 84.44 83 ASN B O 1
ATOM 1564 N N . ILE B 1 84 ? 4.93 22.281 8.383 1 87.12 84 ILE B N 1
ATOM 1565 C CA . ILE B 1 84 ? 3.629 22.922 8.25 1 87.12 84 ILE B CA 1
ATOM 1566 C C . ILE B 1 84 ? 2.701 22.438 9.367 1 87.12 84 ILE B C 1
ATOM 1568 O O . ILE B 1 84 ? 2.182 21.328 9.305 1 87.12 84 ILE B O 1
ATOM 1572 N N . PRO B 1 85 ? 2.494 23.234 10.383 1 90.88 85 PRO B N 1
ATOM 1573 C CA . PRO B 1 85 ? 1.771 22.812 11.586 1 90.88 85 PRO B CA 1
ATOM 1574 C C . PRO B 1 85 ? 0.359 22.312 11.273 1 90.88 85 PRO B C 1
ATOM 1576 O O . PRO B 1 85 ? -0.133 21.391 11.938 1 90.88 85 PRO B O 1
ATOM 1579 N N . GLU B 1 86 ? -0.225 22.859 10.227 1 94.44 86 GLU B N 1
ATOM 1580 C CA . GLU B 1 86 ? -1.608 22.516 9.906 1 94.44 86 GLU B CA 1
ATOM 1581 C C . GLU B 1 86 ? -1.76 21.031 9.625 1 94.44 86 GLU B C 1
ATOM 1583 O O . GLU B 1 86 ? -2.783 20.438 9.961 1 94.44 86 GLU B O 1
ATOM 1588 N N . VAL B 1 87 ? -0.728 20.375 9.102 1 94.75 87 VAL B N 1
ATOM 1589 C CA . VAL B 1 87 ? -0.823 18.984 8.695 1 94.75 87 VAL B CA 1
ATOM 1590 C C . VAL B 1 87 ? -0.725 18.078 9.93 1 94.75 87 VAL B C 1
ATOM 1592 O O . VAL B 1 87 ? -1.625 17.281 10.195 1 94.75 87 VAL B O 1
ATOM 1595 N N . MET B 1 88 ? 0.235 18.219 10.719 1 92.19 88 MET B N 1
ATOM 1596 C CA . MET B 1 88 ? 0.479 17.328 11.852 1 92.19 88 MET B CA 1
ATOM 1597 C C . MET B 1 88 ? -0.49 17.625 12.992 1 92.19 88 MET B C 1
ATOM 1599 O O . MET B 1 88 ? -0.954 16.703 13.672 1 92.19 88 MET B O 1
ATOM 1603 N N . GLU B 1 89 ? -0.799 18.922 13.211 1 95.06 89 GLU B N 1
ATOM 1604 C CA . GLU B 1 89 ? -1.67 19.312 14.32 1 95.06 89 GLU B CA 1
ATOM 1605 C C . GLU B 1 89 ? -3.117 18.906 14.047 1 95.06 89 GLU B C 1
ATOM 1607 O O . GLU B 1 89 ? -3.945 18.891 14.953 1 95.06 89 GLU B O 1
ATOM 1612 N N . ASP B 1 90 ? -3.322 18.609 12.812 1 97.88 90 ASP B N 1
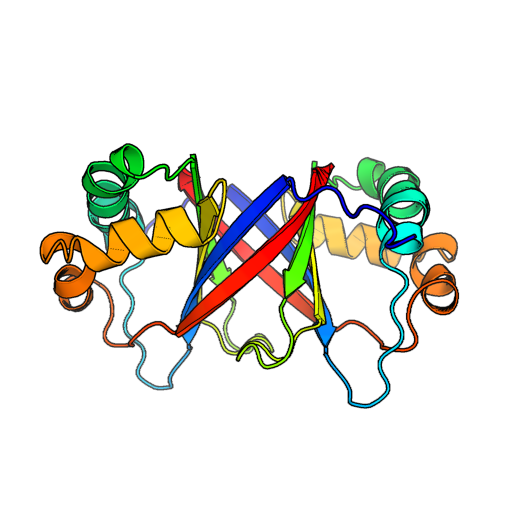ATOM 1613 C CA . ASP B 1 90 ? -4.684 18.234 12.438 1 97.88 90 ASP B CA 1
ATOM 1614 C C . ASP B 1 90 ? -5.039 16.844 12.969 1 97.88 90 ASP B C 1
ATOM 1616 O O . ASP B 1 90 ? -6.207 16.453 12.953 1 97.88 90 ASP B O 1
ATOM 1620 N N . LEU B 1 91 ? -4.07 16.078 13.5 1 97.88 91 LEU B N 1
ATOM 1621 C CA . LEU B 1 91 ? -4.258 14.703 13.961 1 97.88 91 LEU B CA 1
ATOM 1622 C C . LEU B 1 91 ? -5.375 14.625 14.992 1 97.88 91 LEU B C 1
ATOM 1624 O O . LEU B 1 91 ? -6.211 13.719 14.945 1 97.88 91 LEU B O 1
ATOM 1628 N N . LYS B 1 92 ? -5.453 15.562 15.859 1 98.12 92 LYS B N 1
ATOM 1629 C CA . LYS B 1 92 ? -6.398 15.555 16.969 1 98.12 92 LYS B CA 1
ATOM 1630 C C . LYS B 1 92 ? -7.84 15.609 16.469 1 98.12 92 LYS B C 1
ATOM 1632 O O . LYS B 1 92 ? -8.773 15.289 17.203 1 98.12 92 LYS B O 1
ATOM 1637 N N . ASN B 1 93 ? -8.062 16.047 15.242 1 98.56 93 ASN B N 1
ATOM 1638 C CA . ASN B 1 93 ? -9.406 16.203 14.703 1 98.56 93 ASN B CA 1
ATOM 1639 C C . ASN B 1 93 ? -9.945 14.883 14.141 1 98.56 93 ASN B C 1
ATOM 1641 O O . ASN B 1 93 ? -11.141 14.758 13.891 1 98.56 93 ASN B O 1
ATOM 1645 N N . TYR B 1 94 ? -9.078 13.852 13.953 1 98.75 94 TYR B N 1
ATOM 1646 C CA . TYR B 1 94 ? -9.625 12.68 13.289 1 98.75 94 TYR B CA 1
ATOM 1647 C C . TYR B 1 94 ? -9.078 11.398 13.898 1 98.75 94 TYR B C 1
ATOM 1649 O O . TYR B 1 94 ? -9.602 10.312 13.656 1 98.75 94 TYR B O 1
ATOM 1657 N N . SER B 1 95 ? -8.031 11.445 14.68 1 98.69 95 SER B N 1
ATOM 1658 C CA . SER B 1 95 ? -7.441 10.211 15.195 1 98.69 95 SER B CA 1
ATOM 1659 C C . SER B 1 95 ? -6.863 10.414 16.594 1 98.69 95 SER B C 1
ATOM 1661 O O . SER B 1 95 ? -6.25 11.445 16.875 1 98.69 95 SER B O 1
ATOM 1663 N N . ASN B 1 96 ? -7.008 9.414 17.453 1 98.56 96 ASN B N 1
ATOM 1664 C CA . ASN B 1 96 ? -6.312 9.391 18.734 1 98.56 96 ASN B CA 1
ATOM 1665 C C . ASN B 1 96 ? -5.039 8.555 18.672 1 98.56 96 ASN B C 1
ATOM 1667 O O . ASN B 1 96 ? -4.387 8.328 19.688 1 98.56 96 ASN B O 1
ATOM 1671 N N . VAL B 1 97 ? -4.738 7.984 17.516 1 97.88 97 VAL B N 1
ATOM 1672 C CA . VAL B 1 97 ? -3.578 7.125 17.297 1 97.88 97 VAL B CA 1
ATOM 1673 C C . VAL B 1 97 ? -2.547 7.844 16.438 1 97.88 97 VAL B C 1
ATOM 1675 O O . VAL B 1 97 ? -2.893 8.445 15.414 1 97.88 97 VAL B O 1
ATOM 1678 N N . MET B 1 98 ? -1.243 7.832 16.891 1 96.75 98 MET B N 1
ATOM 1679 C CA . MET B 1 98 ? -0.146 8.352 16.078 1 96.75 98 MET B CA 1
ATOM 1680 C C . MET B 1 98 ? 0.177 7.398 14.938 1 96.75 98 MET B C 1
ATOM 1682 O O . MET B 1 98 ? 0.292 6.188 15.141 1 96.75 98 MET B O 1
ATOM 1686 N N . PRO B 1 99 ? 0.346 7.949 13.758 1 97.25 99 PRO B N 1
ATOM 1687 C CA . PRO B 1 99 ? 0.711 7.062 12.648 1 97.25 99 PRO B CA 1
ATOM 1688 C C . PRO B 1 99 ? 2.189 6.672 12.664 1 97.25 99 PRO B C 1
ATOM 1690 O O . PRO B 1 99 ? 3.006 7.367 13.273 1 97.25 99 PRO B O 1
ATOM 1693 N N . VAL B 1 100 ? 2.447 5.559 12.023 1 95.75 100 VAL B N 1
ATOM 1694 C CA . VAL B 1 100 ? 3.801 5.098 11.734 1 95.75 100 VAL B CA 1
ATOM 1695 C C . VAL B 1 100 ? 4.082 5.227 10.242 1 95.75 100 VAL B C 1
ATOM 1697 O O . VAL B 1 100 ? 3.225 4.91 9.414 1 95.75 100 VAL B O 1
ATOM 1700 N N . LYS B 1 101 ? 5.27 5.645 9.93 1 95.31 101 LYS B N 1
ATOM 1701 C CA . LYS B 1 101 ? 5.582 5.879 8.523 1 95.31 101 LYS B CA 1
ATOM 1702 C C . LYS B 1 101 ? 6.617 4.875 8.016 1 95.31 101 LYS B C 1
ATOM 1704 O O . LYS B 1 101 ? 7.551 4.52 8.742 1 95.31 101 LYS B O 1
ATOM 1709 N N . TYR B 1 102 ? 6.371 4.469 6.73 1 95.56 102 TYR B N 1
ATOM 1710 C CA . TYR B 1 102 ? 7.293 3.627 5.977 1 95.56 102 TYR B CA 1
ATOM 1711 C C . TYR B 1 102 ? 7.598 4.234 4.613 1 95.56 102 TYR B C 1
ATOM 1713 O O . TYR B 1 102 ? 6.781 4.977 4.062 1 95.56 102 TYR B O 1
ATOM 1721 N N . TYR B 1 103 ? 8.797 3.834 4.176 1 96.19 103 TYR B N 1
ATOM 1722 C CA . TYR B 1 103 ? 9.195 4.277 2.844 1 96.19 103 TYR B CA 1
ATOM 1723 C C . TYR B 1 103 ? 9.594 3.096 1.97 1 96.19 103 TYR B C 1
ATOM 1725 O O . TYR B 1 103 ? 10.234 2.156 2.439 1 96.19 103 TYR B O 1
ATOM 1733 N N . ALA B 1 104 ? 9.172 3.227 0.754 1 97.56 104 ALA B N 1
ATOM 1734 C CA . ALA B 1 104 ? 9.516 2.154 -0.177 1 97.56 104 ALA B CA 1
ATOM 1735 C C . ALA B 1 104 ? 9.82 2.709 -1.566 1 97.56 104 ALA B C 1
ATOM 1737 O O . ALA B 1 104 ? 9.211 3.691 -1.994 1 97.56 104 ALA B O 1
ATOM 1738 N N . LYS B 1 105 ? 10.789 2.102 -2.232 1 97.19 105 LYS B N 1
ATOM 1739 C CA . LYS B 1 105 ? 11.031 2.387 -3.645 1 97.19 105 LYS B CA 1
ATOM 1740 C C . LYS B 1 105 ? 9.984 1.715 -4.527 1 97.19 105 LYS B C 1
ATOM 1742 O O . LYS B 1 105 ? 9.633 0.553 -4.309 1 97.19 105 LYS B O 1
ATOM 1747 N N . VAL B 1 106 ? 9.453 2.449 -5.449 1 98 106 VAL B N 1
ATOM 1748 C CA . VAL B 1 106 ? 8.562 1.856 -6.441 1 98 106 VAL B CA 1
ATOM 1749 C C . VAL B 1 106 ? 9.383 1.252 -7.578 1 98 106 VAL B C 1
ATOM 1751 O O . VAL B 1 106 ? 10.078 1.97 -8.297 1 98 106 VAL B O 1
ATOM 1754 N N . LEU B 1 107 ? 9.25 -0.064 -7.754 1 97.31 107 LEU B N 1
ATOM 1755 C CA . LEU B 1 107 ? 10.094 -0.769 -8.711 1 97.31 107 LEU B CA 1
ATOM 1756 C C . LEU B 1 107 ? 9.398 -0.895 -10.062 1 97.31 107 LEU B C 1
ATOM 1758 O O . LEU B 1 107 ? 10.055 -0.938 -11.102 1 97.31 107 LEU B O 1
ATOM 1762 N N . GLY B 1 108 ? 8.086 -1.067 -9.977 1 96 1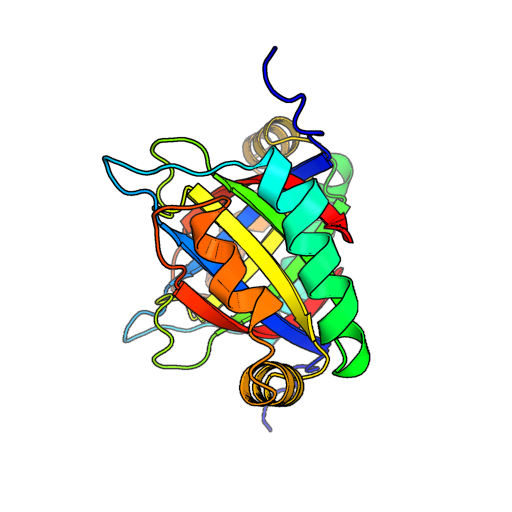08 GLY B N 1
ATOM 1763 C CA . GLY B 1 108 ? 7.32 -1.286 -11.195 1 96 108 GLY B CA 1
ATOM 1764 C C . GLY B 1 108 ? 5.82 -1.181 -10.992 1 96 108 GLY B C 1
ATOM 1765 O O . GLY B 1 108 ? 5.332 -1.313 -9.867 1 96 108 GLY B O 1
ATOM 1766 N N . GLN B 1 109 ? 5.184 -0.836 -12.086 1 95.81 109 GLN B N 1
ATOM 1767 C CA . GLN B 1 109 ? 3.727 -0.743 -12.117 1 95.81 109 GLN B CA 1
ATOM 1768 C C . GLN B 1 109 ? 3.166 -1.337 -13.406 1 95.81 109 GLN B C 1
ATOM 1770 O O . GLN B 1 109 ? 3.775 -1.214 -14.477 1 95.81 109 GLN B O 1
ATOM 1775 N N . GLY B 1 110 ? 1.937 -1.958 -13.281 1 93.88 110 GLY B N 1
ATOM 1776 C CA . GLY B 1 110 ? 1.286 -2.5 -14.469 1 93.88 110 GLY B CA 1
ATOM 1777 C C . GLY B 1 110 ? -0.208 -2.691 -14.289 1 93.88 110 GLY B C 1
ATOM 1778 O O . GLY B 1 110 ? -0.721 -2.623 -13.172 1 93.88 110 GLY B O 1
#

Foldseek 3Di:
DPPPLPQQFKKKKWFFFDDPPKFFAVVCCVPPLVVVVCVQLVVLFWDDKDKDADDPPDPVRTGIMMITTGRYVVSVVVSVVVVPVCNVVCCVVGIPTGIDMDMDGDRDDD/DPPPLPQQFKKKKWFFFDDPPKFFAVVCCVPPLVVVVCVQLVVLFWDDKDKDADDPPDPVRTGIMMITTGRYVVSVVVSVVVVPVCNVVCCVVGIPTGTDMDMDGDRDDD

Radius of gyration: 17.67 Å; Cα contacts (8 Å, |Δi|>4): 424; chains: 2; bounding box: 52×46×40 Å

Nearest PDB structures (foldseek):
  2jdj-assembly1_A  TM=6.527E-01  e=4.815E-04  Hahella chejuensis
  2qyc-assembly1_A  TM=5.654E-01  e=1.768E-04  Bordetella bronchiseptica RB50
  3bgu-assembly1_A  TM=5.736E-01  e=1.402E-03  Thermobifida fusca YX
  7w6e-assembly1_A  TM=5.953E-01  e=2.391E-03  Cannabis sativa
  1q53-assembly1_B  TM=5.703E-01  e=6.511E-03  Arabidopsis thaliana

Sequence (220 aa):
MAAKTNNLGAYVYVSYPRTPDIEFDSAYYLNKHLAIVDKHWKAFGLKSWTVVEFPEGDPSGLHTQAILLWDNVEQFERAMEANIPEVMEDLKNYSNVMPVKYYAKVLGQGMAAKTNNLGAYVYVSYPRTPDIEFDSAYYLNKHLAIVDKHWKAFGLKSWTVVEFPEGDPSGLHTQAILLWDNVEQFERAMEANIPEVMEDLKNYSNVMPVKYYAKVLGQG

InterPro domains:
  IPR011008 Dimeric alpha-beta barrel [SSF54909] (11-101)

Solvent-accessible surface area (backbone atoms only — not comparable to full-atom values): 11931 Å² total; per-residue (Å²): 123,78,76,78,66,52,71,75,17,17,38,41,34,46,30,29,60,58,49,98,80,65,45,70,37,62,66,50,37,63,69,46,51,48,50,52,45,50,72,62,32,43,85,47,46,54,70,37,37,39,33,34,37,38,51,89,87,45,88,83,48,42,36,38,36,36,43,31,36,28,74,39,65,64,39,52,50,52,44,56,69,63,56,56,57,72,58,69,66,45,42,77,78,27,32,80,60,77,65,50,76,46,62,27,41,24,51,46,73,83,124,76,77,76,66,51,73,75,18,17,38,40,36,46,31,29,59,57,49,99,80,65,45,70,38,62,68,51,38,64,69,47,52,47,49,52,46,51,70,63,32,42,86,46,45,54,70,37,37,38,34,32,38,36,49,88,85,44,90,83,47,39,35,39,35,36,42,31,37,29,74,38,66,64,38,52,52,52,43,57,68,64,57,56,57,73,59,68,65,45,41,75,78,28,34,79,60,77,65,48,75,47,62,27,41,25,52,46,75,83